Protein AF-A0A914LED1-F1 (afdb_monomer_lite)

Foldseek 3Di:
DDDPVLVVVLVVLQVVLFVLQADCPDPQVLSPRGAGEDEAEFADDDDEDDDGHDCQQHVPQPPQQDPPDDPNSGAHWYWYDYLQWIDTRHDPCVVQVDDPVLLVVLGVQLNVCSVVVHNSVSSSSSSVSVSVVSSVSVVVVVVVVVCPVPPPVPVVVVVVVVVVVVVVVVVVVVVVVVVVVVVVVVVVVVVVVVVVVVVVVPDDDDDPVVVVVVVVVVVVVVVVPD

pLDDT: mean 72.17, std 17.26, range [36.22, 97.69]

Organism: Meloidogyne incognita (NCBI:txid6306)

Structure (mmCIF, N/CA/C/O backbone):
data_AF-A0A914LED1-F1
#
_entry.id   AF-A0A914LED1-F1
#
loop_
_atom_site.group_PDB
_atom_site.id
_atom_site.type_symbol
_atom_site.label_atom_id
_atom_site.label_alt_id
_atom_site.label_comp_id
_atom_site.label_asym_id
_atom_site.label_entity_id
_atom_site.label_seq_id
_atom_site.pdbx_PDB_ins_code
_atom_site.Cartn_x
_atom_site.Cartn_y
_atom_site.Cartn_z
_atom_site.occupancy
_atom_site.B_iso_or_equiv
_atom_site.auth_seq_id
_atom_site.auth_comp_id
_atom_site.auth_asym_id
_atom_site.auth_atom_id
_atom_site.pdbx_PDB_model_num
ATOM 1 N N . MET A 1 1 ? -9.828 -0.601 18.434 1.00 81.94 1 MET A N 1
ATOM 2 C CA . MET A 1 1 ? -8.994 -1.255 17.400 1.00 81.94 1 MET A CA 1
ATOM 3 C C . MET A 1 1 ? -7.563 -0.758 17.457 1.00 81.94 1 MET A C 1
ATOM 5 O O . MET A 1 1 ? -6.673 -1.590 17.478 1.00 81.94 1 MET A O 1
ATOM 9 N N . LEU A 1 2 ? -7.342 0.556 17.518 1.00 90.94 2 LEU A N 1
ATOM 10 C CA . LEU A 1 2 ? -6.030 1.152 17.770 1.00 90.94 2 LEU A CA 1
ATOM 11 C C . LEU A 1 2 ? -6.089 1.990 19.052 1.00 90.94 2 LEU A C 1
ATOM 13 O O . LEU A 1 2 ? -7.155 2.529 19.360 1.00 90.94 2 LEU A O 1
ATOM 17 N N . THR A 1 3 ? -4.974 2.089 19.771 1.00 94.25 3 THR A N 1
ATOM 18 C CA . THR A 1 3 ? -4.759 3.141 20.780 1.00 94.25 3 THR A CA 1
ATOM 19 C C . THR A 1 3 ? -4.495 4.489 20.099 1.00 94.25 3 THR A C 1
ATOM 21 O O . THR A 1 3 ? -4.286 4.533 18.883 1.00 94.25 3 THR A O 1
ATOM 24 N N . ASP A 1 4 ? -4.476 5.582 20.862 1.00 95.44 4 ASP A N 1
ATOM 25 C CA . ASP A 1 4 ? -4.173 6.913 20.319 1.00 95.44 4 ASP A CA 1
ATOM 26 C C . ASP A 1 4 ? -2.744 6.978 19.751 1.00 95.44 4 ASP A C 1
ATOM 28 O O . ASP A 1 4 ? -2.578 7.324 18.584 1.00 95.44 4 ASP A O 1
ATOM 32 N N . ASP A 1 5 ? -1.741 6.461 20.470 1.00 97.12 5 ASP A N 1
ATOM 33 C CA . ASP A 1 5 ? -0.361 6.349 19.965 1.00 97.12 5 ASP A CA 1
ATOM 34 C C . ASP A 1 5 ? -0.256 5.535 18.664 1.00 97.12 5 ASP A C 1
ATOM 36 O O . ASP A 1 5 ? 0.535 5.828 17.766 1.00 97.12 5 ASP A O 1
ATOM 40 N N . GLN A 1 6 ? -1.029 4.449 18.555 1.00 96.25 6 GLN A N 1
ATOM 41 C CA . GLN A 1 6 ? -1.052 3.632 17.343 1.00 96.25 6 GLN A CA 1
ATOM 42 C C . GLN A 1 6 ? -1.715 4.384 16.193 1.00 96.25 6 GLN A C 1
ATOM 44 O O . GLN A 1 6 ? -1.257 4.282 15.058 1.00 96.25 6 GLN A O 1
ATOM 49 N N . ARG A 1 7 ? -2.780 5.140 16.474 1.00 95.00 7 ARG A N 1
ATOM 50 C CA . ARG A 1 7 ? -3.457 5.982 15.489 1.00 95.00 7 ARG A CA 1
ATOM 51 C C . ARG A 1 7 ? -2.513 7.053 14.952 1.00 95.00 7 ARG A C 1
ATOM 53 O O . ARG A 1 7 ? -2.442 7.198 13.736 1.00 95.00 7 ARG A O 1
ATOM 60 N N . GLU A 1 8 ? -1.772 7.743 15.814 1.00 97.25 8 GLU A N 1
ATOM 61 C CA . GLU A 1 8 ? -0.781 8.745 15.399 1.00 97.25 8 GLU A CA 1
ATOM 62 C C . GLU A 1 8 ? 0.276 8.140 14.471 1.00 97.25 8 GLU A C 1
ATOM 64 O O . GLU A 1 8 ? 0.501 8.652 13.379 1.00 97.25 8 GLU A O 1
ATOM 69 N N . LYS A 1 9 ? 0.815 6.963 14.809 1.00 97.69 9 LYS A N 1
ATOM 70 C CA . LYS A 1 9 ? 1.765 6.249 13.938 1.00 97.69 9 LYS A CA 1
ATOM 71 C C . LYS A 1 9 ? 1.167 5.846 12.589 1.00 97.69 9 LYS A C 1
ATOM 73 O O . LYS A 1 9 ? 1.870 5.833 11.583 1.00 97.69 9 LYS A O 1
ATOM 78 N N . ILE A 1 10 ? -0.118 5.484 12.541 1.00 96.38 10 ILE A N 1
ATOM 79 C CA . ILE A 1 10 ? -0.794 5.217 11.263 1.00 96.38 10 ILE A CA 1
ATOM 80 C C . ILE A 1 10 ? -0.941 6.508 10.447 1.00 96.38 10 ILE A C 1
ATOM 82 O O . ILE A 1 10 ? -0.729 6.468 9.238 1.00 96.38 10 ILE A O 1
ATOM 86 N N . ILE A 1 11 ? -1.255 7.640 11.082 1.00 96.00 11 ILE A N 1
ATOM 87 C CA . ILE A 1 11 ? -1.324 8.949 10.413 1.00 96.00 11 ILE A CA 1
ATOM 88 C C . ILE A 1 11 ? 0.045 9.318 9.828 1.00 96.00 11 ILE A C 1
ATOM 90 O O . ILE A 1 11 ? 0.128 9.658 8.651 1.00 96.00 11 ILE A O 1
ATOM 94 N N . GLU A 1 12 ? 1.124 9.162 10.598 1.00 97.38 12 GLU A N 1
ATOM 95 C CA . GLU A 1 12 ? 2.494 9.383 10.116 1.00 97.38 12 GLU A CA 1
ATOM 96 C C . GLU A 1 12 ? 2.825 8.513 8.895 1.00 97.38 12 GLU A C 1
ATOM 98 O O . GLU A 1 12 ? 3.402 8.996 7.924 1.00 97.38 12 GLU A O 1
ATOM 103 N N . LEU A 1 13 ? 2.423 7.237 8.904 1.00 97.00 13 LEU A N 1
ATOM 104 C CA . LEU A 1 13 ? 2.624 6.334 7.766 1.00 97.00 13 LEU A CA 1
ATOM 105 C C . LEU A 1 13 ? 1.811 6.737 6.532 1.00 97.00 13 LEU A C 1
ATOM 107 O O . LEU A 1 13 ? 2.268 6.517 5.412 1.00 97.00 13 LEU A O 1
ATOM 111 N N . VAL A 1 14 ? 0.618 7.304 6.714 1.00 94.19 14 VAL A N 1
ATOM 112 C CA . VAL A 1 14 ? -0.214 7.820 5.618 1.00 94.19 14 VAL A CA 1
ATOM 113 C C . VAL A 1 14 ? 0.405 9.079 5.001 1.00 94.19 14 VAL A C 1
ATOM 115 O O . VAL A 1 14 ? 0.449 9.196 3.775 1.00 94.19 14 VAL A O 1
ATOM 118 N N . GLU A 1 15 ? 0.931 9.992 5.816 1.00 93.88 15 GLU A N 1
ATOM 119 C CA . GLU A 1 15 ? 1.643 11.173 5.314 1.00 93.88 15 GLU A CA 1
ATOM 120 C C . GLU A 1 15 ? 2.959 10.786 4.621 1.00 93.88 15 GLU A C 1
ATOM 122 O O . GLU A 1 15 ? 3.247 11.255 3.518 1.00 93.88 15 GLU A O 1
ATOM 127 N N . ASP A 1 16 ? 3.725 9.850 5.192 1.00 95.19 16 ASP A N 1
ATOM 128 C CA . ASP A 1 16 ? 4.931 9.329 4.541 1.00 95.19 16 ASP A CA 1
ATOM 129 C C . ASP A 1 16 ? 4.599 8.595 3.230 1.00 95.19 16 ASP A C 1
ATOM 131 O O . ASP A 1 16 ? 5.304 8.762 2.234 1.00 95.19 16 ASP A O 1
ATOM 135 N N . PHE A 1 17 ? 3.490 7.847 3.169 1.00 93.06 17 PHE A N 1
ATOM 136 C CA . PHE A 1 17 ? 3.011 7.231 1.928 1.00 93.06 17 PHE A CA 1
ATOM 137 C C . PHE A 1 17 ? 2.849 8.272 0.814 1.00 93.06 17 PHE A C 1
ATOM 139 O O . PHE A 1 17 ? 3.337 8.067 -0.303 1.00 93.06 17 PHE A O 1
ATOM 146 N N . LYS A 1 18 ? 2.210 9.405 1.118 1.00 90.81 18 LYS A N 1
ATOM 147 C CA . LYS A 1 18 ? 2.032 10.505 0.168 1.00 90.81 18 LYS A CA 1
ATOM 148 C C . LYS A 1 18 ? 3.374 11.082 -0.273 1.00 90.81 18 LYS A C 1
ATOM 150 O O . LYS A 1 18 ? 3.646 11.137 -1.471 1.00 90.81 18 LYS A O 1
ATOM 155 N N . GLU A 1 19 ? 4.246 11.441 0.663 1.00 91.88 19 GLU A N 1
ATOM 156 C CA . GLU A 1 19 ? 5.523 12.069 0.309 1.00 91.88 19 GLU A CA 1
ATOM 157 C C . GLU A 1 19 ? 6.460 11.135 -0.469 1.00 91.88 19 GLU A C 1
ATOM 159 O O . GLU A 1 19 ? 7.110 11.556 -1.426 1.00 91.88 19 GLU A O 1
ATOM 164 N N . LYS A 1 20 ? 6.505 9.839 -0.144 1.00 91.44 20 LYS A N 1
ATOM 165 C CA . LYS A 1 20 ? 7.379 8.875 -0.840 1.00 91.44 20 LYS A CA 1
ATOM 166 C C . LYS A 1 20 ? 6.872 8.471 -2.224 1.00 91.44 20 LYS A C 1
ATOM 168 O O . LYS A 1 20 ? 7.660 8.086 -3.096 1.00 91.44 20 LYS A O 1
ATOM 173 N N . THR A 1 21 ? 5.565 8.550 -2.450 1.00 87.69 21 THR A N 1
ATOM 174 C CA . THR A 1 21 ? 4.968 8.281 -3.767 1.00 87.69 21 THR A CA 1
ATOM 175 C C . THR A 1 21 ? 5.006 9.495 -4.696 1.00 87.69 21 THR A C 1
ATOM 177 O O . THR A 1 21 ? 4.712 9.364 -5.882 1.00 87.69 21 THR A O 1
ATOM 180 N N . LYS A 1 22 ? 5.436 10.658 -4.197 1.00 86.94 22 LYS A N 1
ATOM 181 C CA . LYS A 1 22 ? 5.607 11.888 -4.969 1.00 86.94 22 LYS A CA 1
ATOM 182 C C . LYS A 1 22 ? 6.665 11.749 -6.067 1.00 86.94 22 LYS A C 1
ATOM 184 O O . LYS A 1 22 ? 7.751 11.211 -5.840 1.00 86.94 22 LYS A O 1
ATOM 189 N N . ARG A 1 23 ? 6.378 12.277 -7.260 1.00 84.62 23 ARG A N 1
ATOM 190 C CA . ARG A 1 23 ? 7.313 12.401 -8.396 1.00 84.62 23 ARG A CA 1
ATOM 191 C C . ARG A 1 23 ? 7.271 13.820 -8.960 1.00 84.62 23 ARG A C 1
ATOM 193 O O . ARG A 1 23 ? 6.536 14.063 -9.913 1.00 84.62 23 ARG A O 1
ATOM 200 N N . PRO A 1 24 ? 8.056 14.764 -8.410 1.00 82.25 24 PRO A N 1
ATOM 201 C CA . PRO A 1 24 ? 7.977 16.188 -8.757 1.00 82.25 24 PRO A CA 1
ATOM 202 C C . PRO A 1 24 ? 8.076 16.502 -10.259 1.00 82.25 24 PRO A C 1
ATOM 204 O O . PRO A 1 24 ? 7.510 17.490 -10.717 1.00 82.25 24 PRO A O 1
ATOM 207 N N . ASN A 1 25 ? 8.746 15.637 -11.024 1.00 80.44 25 ASN A N 1
ATOM 208 C CA . ASN A 1 25 ? 8.952 15.796 -12.464 1.00 80.44 25 ASN A CA 1
ATOM 209 C C . ASN A 1 25 ? 7.864 15.132 -13.326 1.00 80.44 25 ASN A C 1
ATOM 211 O O . ASN A 1 25 ? 7.946 15.174 -14.550 1.00 80.44 25 ASN A O 1
ATOM 215 N N . SER A 1 26 ? 6.859 14.495 -12.719 1.00 76.81 26 SER A N 1
ATOM 216 C CA . SER A 1 26 ? 5.777 13.854 -13.462 1.00 76.81 26 SER A CA 1
ATOM 217 C C . SER A 1 26 ? 4.876 14.891 -14.136 1.00 76.81 26 SER A C 1
ATOM 219 O O . SER A 1 26 ? 4.486 15.902 -13.541 1.00 76.81 26 SER A O 1
ATOM 221 N N . THR A 1 27 ? 4.482 14.597 -15.374 1.00 73.31 27 THR A N 1
ATOM 222 C CA . THR A 1 27 ? 3.4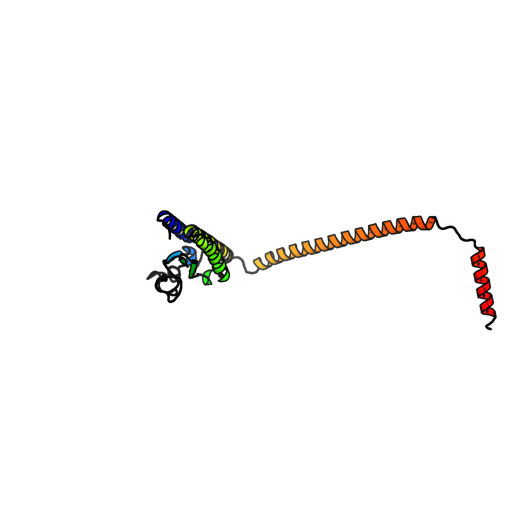59 15.351 -16.110 1.00 73.31 27 THR A CA 1
ATOM 223 C C . THR A 1 27 ? 2.051 15.100 -15.566 1.00 73.31 27 THR A C 1
ATOM 225 O O . THR A 1 27 ? 1.143 15.884 -15.839 1.00 73.31 27 THR A O 1
ATOM 228 N N . ILE A 1 28 ? 1.864 14.054 -14.750 1.00 73.56 28 ILE A N 1
ATOM 229 C CA . ILE A 1 28 ? 0.584 13.709 -14.132 1.00 73.56 28 ILE A CA 1
ATOM 230 C C . ILE A 1 28 ? 0.492 14.366 -12.743 1.00 73.56 28 ILE A C 1
ATOM 232 O O . ILE A 1 28 ? 1.242 13.976 -11.841 1.00 73.56 28 ILE A O 1
ATOM 236 N N . PRO A 1 29 ? -0.447 15.310 -12.514 1.00 73.62 29 PRO A N 1
ATOM 237 C CA . PRO A 1 29 ? -0.543 16.048 -11.250 1.00 73.62 29 PRO A CA 1
ATOM 238 C C . PRO A 1 29 ? -0.647 15.152 -10.003 1.00 73.62 29 PRO A C 1
ATOM 240 O O . PRO A 1 29 ? 0.047 15.396 -9.021 1.00 73.62 29 PRO A O 1
ATOM 243 N N . CYS A 1 30 ? -1.422 14.062 -10.081 1.00 71.25 30 CYS A N 1
ATOM 244 C CA . CYS A 1 30 ? -1.604 13.077 -9.007 1.00 71.25 30 CYS A CA 1
ATOM 245 C C . CYS A 1 30 ? -0.272 12.515 -8.487 1.00 71.25 30 CYS A C 1
ATOM 247 O O . CYS A 1 30 ? -0.065 12.339 -7.292 1.00 71.25 30 CYS A O 1
ATOM 249 N N . ILE A 1 31 ? 0.627 12.176 -9.414 1.00 77.69 31 ILE A N 1
ATOM 250 C CA . ILE A 1 31 ? 1.914 11.567 -9.083 1.00 77.69 31 ILE A CA 1
ATOM 251 C C . ILE A 1 31 ? 2.865 12.666 -8.611 1.00 77.69 31 ILE A C 1
ATOM 253 O O . ILE A 1 31 ? 3.620 12.476 -7.661 1.00 77.69 31 ILE A O 1
ATOM 257 N N . ARG A 1 32 ? 2.789 13.853 -9.223 1.00 81.50 32 ARG A N 1
ATOM 258 C CA . ARG A 1 32 ? 3.609 15.007 -8.851 1.00 81.50 32 ARG A CA 1
ATOM 259 C C . ARG A 1 32 ? 3.430 15.455 -7.409 1.00 81.50 32 ARG A C 1
ATOM 261 O O . ARG A 1 32 ? 4.396 15.903 -6.795 1.00 81.50 32 ARG A O 1
ATOM 268 N N . GLU A 1 33 ? 2.225 15.326 -6.878 1.00 81.94 33 GLU A N 1
ATOM 269 C CA . GLU A 1 33 ? 1.886 15.729 -5.512 1.00 81.94 33 GLU A CA 1
ATOM 270 C C . GLU A 1 33 ? 1.964 14.587 -4.493 1.00 81.94 33 GLU A C 1
ATOM 272 O O . GLU A 1 33 ? 1.963 14.853 -3.291 1.00 81.94 33 GLU A O 1
ATOM 277 N N . GLY A 1 34 ? 2.095 13.346 -4.965 1.00 84.19 34 GLY A N 1
ATOM 278 C CA . GLY A 1 34 ? 2.065 12.153 -4.128 1.00 84.19 34 GLY A CA 1
ATOM 279 C C . GLY A 1 34 ? 0.662 11.570 -4.003 1.00 84.19 34 GLY A C 1
ATOM 280 O O . GLY A 1 34 ? -0.347 12.280 -3.987 1.00 84.19 34 GLY A O 1
ATOM 281 N N . LEU A 1 35 ? 0.595 10.244 -3.915 1.00 84.94 35 LEU A N 1
ATOM 282 C CA . LEU A 1 35 ? -0.666 9.524 -3.826 1.00 84.94 35 LEU A CA 1
ATOM 283 C C . LEU A 1 35 ? -1.279 9.683 -2.437 1.00 84.94 35 LEU A C 1
ATOM 285 O O . LEU A 1 35 ? -0.618 9.486 -1.422 1.00 84.94 35 LEU A O 1
ATOM 289 N N . ARG A 1 36 ? -2.575 9.979 -2.386 1.00 84.12 36 ARG A N 1
ATOM 290 C CA . ARG A 1 36 ? -3.309 10.118 -1.124 1.00 84.12 36 ARG A CA 1
ATOM 291 C C . ARG A 1 36 ? -3.861 8.773 -0.685 1.00 84.12 36 ARG A C 1
ATOM 293 O O . ARG A 1 36 ? -4.378 8.021 -1.513 1.00 84.12 36 ARG A O 1
ATOM 300 N N . LEU A 1 37 ? -3.788 8.504 0.613 1.00 87.00 37 LEU A N 1
ATOM 301 C CA . LEU A 1 37 ? -4.287 7.283 1.229 1.00 87.00 37 LEU A CA 1
ATOM 302 C C . LEU A 1 37 ? -5.242 7.621 2.372 1.00 87.00 37 LEU A C 1
ATOM 304 O O . LEU A 1 37 ? -4.942 8.460 3.213 1.00 87.00 37 LEU A O 1
ATOM 308 N N . VAL A 1 38 ? -6.384 6.946 2.409 1.00 86.44 38 VAL A N 1
ATOM 309 C CA . VAL A 1 38 ? -7.349 6.998 3.507 1.00 86.44 38 VAL A CA 1
ATOM 310 C C . VAL A 1 38 ? -7.469 5.606 4.102 1.00 86.44 38 VAL A C 1
ATOM 312 O O . VAL A 1 38 ? -7.650 4.623 3.382 1.00 86.44 38 VAL A O 1
ATOM 315 N N . VAL A 1 39 ? -7.380 5.539 5.428 1.00 88.62 39 VAL A N 1
ATOM 316 C CA . VAL A 1 39 ? -7.568 4.316 6.209 1.00 88.62 39 VAL A CA 1
ATOM 317 C C . VAL A 1 39 ? -8.834 4.475 7.039 1.00 88.62 39 VAL A C 1
ATOM 319 O O . VAL A 1 39 ? -8.921 5.368 7.881 1.00 88.62 39 VAL A O 1
ATOM 322 N N . ALA A 1 40 ? -9.812 3.606 6.814 1.00 85.94 40 ALA A N 1
ATOM 323 C CA . ALA A 1 40 ? -11.056 3.571 7.567 1.00 85.94 40 ALA A CA 1
ATOM 324 C C . ALA A 1 40 ? -11.093 2.335 8.476 1.00 85.94 40 ALA A C 1
ATOM 326 O O . ALA A 1 40 ? -10.883 1.207 8.032 1.00 85.94 40 ALA A O 1
ATOM 327 N N . LEU A 1 41 ? -11.356 2.561 9.766 1.00 86.00 41 LEU A N 1
ATOM 328 C CA . LEU A 1 41 ? -11.535 1.500 10.756 1.00 86.00 41 LEU A CA 1
ATOM 329 C C . LEU A 1 41 ? -13.032 1.193 10.880 1.00 86.00 41 LEU A C 1
ATOM 331 O O . LEU A 1 41 ? -13.790 2.008 11.410 1.00 86.00 41 LEU A O 1
ATOM 335 N N . ALA A 1 42 ? -13.453 0.031 10.395 1.00 79.81 42 ALA A N 1
ATOM 336 C CA . ALA A 1 42 ? -14.817 -0.461 10.505 1.00 79.81 42 ALA A CA 1
ATOM 337 C C . ALA A 1 42 ? -14.994 -1.273 11.794 1.00 79.81 42 ALA A C 1
ATOM 339 O O . ALA A 1 42 ? -14.145 -2.080 12.172 1.00 79.81 42 ALA A O 1
ATOM 340 N N . LYS A 1 43 ? -16.120 -1.060 12.481 1.00 73.81 43 LYS A N 1
ATOM 341 C CA . LYS A 1 43 ? -16.439 -1.774 13.726 1.00 73.81 43 LYS A CA 1
ATOM 342 C C . LYS A 1 43 ? -16.849 -3.224 13.466 1.00 73.81 43 LYS A C 1
ATOM 344 O O . LYS A 1 43 ? -16.447 -4.112 14.214 1.00 73.81 43 LYS A O 1
ATOM 349 N N . ASP A 1 44 ? -17.648 -3.427 12.421 1.00 72.56 44 ASP A N 1
ATOM 350 C CA . ASP A 1 44 ? -18.334 -4.685 12.149 1.00 72.56 44 ASP A CA 1
ATOM 351 C C . ASP A 1 44 ? -17.854 -5.268 10.815 1.00 72.56 44 ASP A C 1
ATOM 353 O O . ASP A 1 44 ? -16.690 -5.638 10.711 1.00 72.56 44 ASP A O 1
ATOM 357 N N . LYS A 1 45 ? -18.704 -5.368 9.789 1.00 68.94 45 LYS A N 1
ATOM 358 C CA . LYS A 1 45 ? -18.317 -5.905 8.476 1.00 68.94 45 LYS A CA 1
ATOM 359 C C . LYS A 1 45 ? -17.811 -4.821 7.528 1.00 68.94 45 LYS A C 1
ATOM 361 O O . LYS A 1 45 ? -18.086 -3.640 7.720 1.00 68.94 45 LYS A O 1
ATOM 366 N N . ILE A 1 46 ? -17.064 -5.262 6.520 1.00 72.25 46 ILE A N 1
ATOM 367 C CA . ILE A 1 46 ? -16.661 -4.472 5.361 1.00 72.25 46 ILE A CA 1
ATOM 368 C C . ILE A 1 46 ? -17.431 -4.990 4.132 1.00 72.25 46 ILE A C 1
ATOM 370 O O . ILE A 1 46 ? -17.712 -6.184 4.026 1.00 72.25 46 ILE A O 1
ATOM 374 N N . GLY A 1 47 ? -17.802 -4.106 3.196 1.00 57.75 47 GLY A N 1
ATOM 375 C CA . GLY A 1 47 ? -18.379 -4.490 1.899 1.00 57.75 47 GLY A CA 1
ATOM 376 C C . GLY A 1 47 ? -19.636 -3.716 1.494 1.00 57.75 47 GLY A C 1
ATOM 377 O O . GLY A 1 47 ? -19.878 -2.600 1.944 1.00 57.75 47 GLY A O 1
ATOM 378 N N . PHE A 1 48 ? -20.454 -4.293 0.613 1.00 55.28 48 PHE A N 1
ATOM 379 C CA . PHE A 1 48 ? -21.719 -3.702 0.159 1.00 55.28 48 PHE A CA 1
ATOM 380 C C . PHE A 1 48 ? -22.900 -4.364 0.888 1.00 55.28 48 PHE A C 1
ATOM 382 O O . PHE A 1 48 ? -22.954 -5.588 0.974 1.00 55.28 48 PHE A O 1
ATOM 389 N N . GLY A 1 49 ? -23.842 -3.572 1.415 1.00 53.25 49 GLY A N 1
ATOM 390 C CA . GLY A 1 49 ? -25.109 -4.082 1.965 1.00 53.25 49 GLY A CA 1
ATOM 391 C C . GLY A 1 49 ? -25.128 -4.546 3.432 1.00 53.25 49 GLY A C 1
ATOM 392 O O . GLY A 1 49 ? -26.122 -5.143 3.837 1.00 53.25 49 GLY A O 1
ATOM 393 N N . TYR A 1 50 ? -24.101 -4.265 4.245 1.00 51.59 50 TYR A N 1
ATOM 394 C CA . TYR A 1 50 ? -24.125 -4.541 5.691 1.00 51.59 50 TYR A CA 1
ATOM 395 C C . TYR A 1 50 ? -24.274 -3.250 6.521 1.00 51.59 50 TYR A C 1
ATOM 397 O O . TYR A 1 50 ? -23.573 -2.266 6.264 1.00 51.59 50 TYR A O 1
ATOM 405 N N . PRO A 1 51 ? -25.143 -3.234 7.550 1.00 42.56 51 PRO A N 1
ATOM 406 C CA . PRO A 1 51 ? -25.166 -2.159 8.537 1.00 42.56 51 PRO A CA 1
ATOM 407 C C . PRO A 1 51 ? -23.847 -2.176 9.325 1.00 42.56 51 PRO A C 1
ATOM 409 O O . PRO A 1 51 ? -23.493 -3.193 9.916 1.00 42.56 51 PRO A O 1
ATOM 412 N N . GLY A 1 52 ? -23.101 -1.069 9.288 1.00 42.47 52 GLY A N 1
ATOM 413 C CA . GLY A 1 52 ? -21.768 -0.954 9.899 1.00 42.47 52 GLY A CA 1
ATOM 414 C C . GLY A 1 52 ? -20.596 -0.970 8.911 1.00 42.47 52 GLY A C 1
ATOM 415 O O . GLY A 1 52 ? -19.464 -0.752 9.342 1.00 42.47 52 GLY A O 1
ATOM 416 N N . ASN A 1 53 ? -20.853 -1.155 7.608 1.00 51.00 53 ASN A N 1
ATOM 417 C CA . ASN A 1 53 ? -19.838 -0.928 6.581 1.00 51.00 53 ASN A CA 1
ATOM 418 C C . ASN A 1 53 ? -19.377 0.528 6.615 1.00 51.00 53 ASN A C 1
ATOM 420 O O . ASN A 1 53 ? -20.188 1.458 6.633 1.00 51.00 53 ASN A O 1
ATOM 424 N N . THR A 1 54 ? -18.068 0.737 6.580 1.00 53.81 54 THR A N 1
ATOM 425 C CA . THR A 1 54 ? -17.521 2.050 6.267 1.00 53.81 54 THR A CA 1
ATOM 426 C C . THR A 1 54 ? -17.918 2.435 4.835 1.00 53.81 54 THR A C 1
ATOM 428 O O . THR A 1 54 ? -18.071 1.609 3.931 1.00 53.81 54 THR A O 1
ATOM 431 N N . TYR A 1 55 ? -18.179 3.725 4.634 1.00 59.16 55 TYR A N 1
ATOM 432 C CA . TYR A 1 55 ? -18.627 4.264 3.347 1.00 59.16 55 TYR A CA 1
ATOM 433 C C . TYR A 1 55 ? -17.505 4.302 2.288 1.00 59.16 55 TYR A C 1
ATOM 435 O O . TYR A 1 55 ? -17.721 4.827 1.195 1.00 59.16 55 TYR A O 1
ATOM 443 N N . LEU A 1 56 ? -16.296 3.799 2.589 1.00 67.75 56 LEU A N 1
ATOM 444 C CA . LEU A 1 56 ? -15.145 3.881 1.691 1.00 67.75 56 LEU A CA 1
ATOM 445 C C . LEU A 1 56 ? -15.286 2.832 0.585 1.00 67.75 56 LEU A C 1
ATOM 447 O O . LEU A 1 56 ? -15.351 3.229 -0.562 1.00 67.75 56 LEU A O 1
ATOM 451 N N . CYS A 1 57 ? -15.435 1.536 0.865 1.00 65.50 57 CYS A N 1
ATOM 452 C CA . CYS A 1 57 ? -15.543 0.496 -0.175 1.00 65.50 57 CYS A CA 1
ATOM 453 C C . CYS A 1 57 ? -16.920 0.427 -0.860 1.00 65.50 57 CYS A C 1
ATOM 455 O O . CYS A 1 57 ? -17.052 -0.227 -1.894 1.00 65.50 57 CYS A O 1
ATOM 457 N N . SER A 1 58 ? -17.952 1.062 -0.294 1.00 58.78 58 SER A N 1
ATOM 458 C CA . SER A 1 58 ? -19.348 0.925 -0.738 1.00 58.78 58 SER A CA 1
ATOM 459 C C . SER A 1 58 ? -19.836 2.038 -1.678 1.00 58.78 58 SER A C 1
ATOM 461 O O . SER A 1 58 ? -20.632 1.755 -2.571 1.00 58.78 58 SER A O 1
ATOM 463 N N . ASN A 1 59 ? -19.344 3.278 -1.553 1.00 55.28 59 ASN A N 1
ATOM 464 C CA . ASN A 1 59 ? -19.750 4.399 -2.415 1.00 55.28 59 ASN A CA 1
ATOM 465 C C . ASN A 1 59 ? -18.718 4.671 -3.511 1.00 55.28 59 ASN A C 1
ATOM 467 O O . ASN A 1 59 ? -17.854 5.532 -3.359 1.00 55.28 59 ASN A O 1
ATOM 471 N N . GLY A 1 60 ? -18.830 3.944 -4.626 1.00 51.00 60 GLY A N 1
ATOM 472 C CA . GLY A 1 60 ? -17.848 3.951 -5.710 1.00 51.00 60 GLY A CA 1
ATOM 473 C C . GLY A 1 60 ? -17.362 5.343 -6.119 1.00 51.00 60 GLY A C 1
ATOM 474 O O . GLY A 1 60 ? -18.167 6.121 -6.602 1.00 51.00 60 GLY A O 1
ATOM 475 N N . ILE A 1 61 ? -16.057 5.610 -5.954 1.00 48.38 61 ILE A N 1
ATOM 476 C CA . ILE A 1 61 ? -15.175 6.665 -6.528 1.00 48.38 61 ILE A CA 1
ATOM 477 C C . ILE A 1 61 ? -15.647 8.141 -6.415 1.00 48.38 61 ILE A C 1
ATOM 479 O O . ILE A 1 61 ? -14.827 9.052 -6.423 1.00 48.38 61 ILE A O 1
ATOM 483 N N . GLY A 1 62 ? -16.941 8.437 -6.305 1.00 48.06 62 GLY A N 1
ATOM 484 C CA . GLY A 1 62 ? -17.531 9.762 -6.477 1.00 48.06 62 GLY A CA 1
ATOM 485 C C . GLY A 1 62 ? -17.675 10.592 -5.204 1.00 48.06 62 GLY A C 1
ATOM 486 O O . GLY A 1 62 ? -17.771 11.807 -5.321 1.00 48.06 62 GLY A O 1
ATOM 487 N N . GLN A 1 63 ? -17.682 9.978 -4.015 1.00 52.03 63 GLN A N 1
ATOM 488 C CA . GLN A 1 63 ? -17.969 10.691 -2.756 1.00 52.03 63 GLN A CA 1
ATOM 489 C C . GLN A 1 63 ? -16.735 11.085 -1.936 1.00 52.03 63 GLN A C 1
ATOM 491 O O . GLN A 1 63 ? -16.827 11.983 -1.109 1.00 52.03 63 GLN A O 1
ATOM 496 N N . TRP A 1 64 ? -15.576 10.474 -2.194 1.00 51.53 64 TRP A N 1
ATOM 497 C CA . TRP A 1 64 ? -14.290 10.884 -1.602 1.00 51.53 64 TRP A CA 1
ATOM 498 C C . TRP A 1 64 ? -13.488 11.810 -2.519 1.00 51.53 64 TRP A C 1
ATOM 500 O O . TRP A 1 64 ? -12.294 12.027 -2.328 1.00 51.53 64 TRP A O 1
ATOM 510 N N . LYS A 1 65 ? -14.176 12.390 -3.505 1.00 51.00 65 LYS A N 1
ATOM 511 C CA . LYS A 1 65 ? -13.673 13.509 -4.284 1.00 51.00 65 LYS A CA 1
ATOM 512 C C . LYS A 1 65 ? -13.739 14.748 -3.410 1.00 51.00 65 LYS A C 1
ATOM 514 O O . LYS A 1 65 ? -14.814 15.110 -2.934 1.00 51.00 65 LYS A O 1
ATOM 519 N N . LEU A 1 66 ? -12.608 15.411 -3.206 1.00 43.69 66 LEU A N 1
ATOM 520 C CA . LEU A 1 66 ? -12.634 16.745 -2.623 1.00 43.69 66 LEU A CA 1
ATOM 521 C C . LEU A 1 66 ? -13.432 17.669 -3.566 1.00 43.69 66 LEU A C 1
ATOM 523 O O . LEU A 1 66 ? -13.172 17.670 -4.773 1.00 43.69 66 LEU A O 1
ATOM 527 N N . PRO A 1 67 ? -14.418 18.431 -3.063 1.00 41.34 67 PRO A N 1
ATOM 528 C CA . PRO A 1 67 ? -15.113 19.411 -3.885 1.00 41.34 67 PRO A CA 1
ATOM 529 C C . PRO A 1 67 ? -14.099 20.404 -4.467 1.00 41.34 67 PRO A C 1
ATOM 531 O O . PRO A 1 67 ? -13.203 20.853 -3.755 1.00 41.34 67 PRO A O 1
ATOM 534 N N . ASN A 1 68 ? -14.256 20.765 -5.743 1.00 43.44 68 ASN A N 1
ATOM 535 C CA . ASN A 1 68 ? -13.435 21.761 -6.450 1.00 43.44 68 ASN A CA 1
ATOM 536 C C . ASN A 1 68 ? -11.959 21.405 -6.671 1.00 43.44 68 ASN A C 1
ATOM 538 O O . ASN A 1 68 ? -11.157 22.299 -6.934 1.00 43.44 68 ASN A O 1
ATOM 542 N N . THR A 1 69 ? -11.594 20.128 -6.611 1.00 43.56 69 THR A N 1
ATOM 543 C CA . THR A 1 69 ? -10.230 19.710 -6.932 1.00 43.56 69 THR A CA 1
ATOM 544 C C . THR A 1 69 ? -10.133 19.143 -8.345 1.00 43.56 69 THR A C 1
ATOM 546 O O . THR A 1 69 ? -11.118 18.698 -8.944 1.00 43.56 69 THR A O 1
ATOM 549 N N . THR A 1 70 ? -8.943 19.217 -8.937 1.00 51.22 70 THR A N 1
ATOM 550 C CA . THR A 1 70 ? -8.676 18.622 -10.248 1.00 51.22 70 THR A CA 1
ATOM 551 C C . THR A 1 70 ? -8.987 17.123 -10.213 1.00 51.22 70 THR A C 1
ATOM 553 O O . THR A 1 70 ? -8.921 16.483 -9.163 1.00 51.22 70 THR A O 1
ATOM 556 N N . LYS A 1 71 ? -9.283 16.518 -11.375 1.00 54.97 71 LYS A N 1
ATOM 557 C CA . LYS A 1 71 ? -9.564 15.070 -11.500 1.00 54.97 71 LYS A CA 1
ATOM 558 C C . LYS A 1 71 ? -8.529 14.213 -10.749 1.00 54.97 71 LYS A C 1
ATOM 560 O O . LYS A 1 71 ? -8.886 13.201 -10.165 1.00 54.97 71 LYS A O 1
ATOM 565 N N . CYS A 1 72 ? -7.288 14.695 -10.686 1.00 53.22 72 CYS A N 1
ATOM 566 C CA . CYS A 1 72 ? -6.182 14.055 -9.994 1.00 53.22 72 CYS A CA 1
ATOM 567 C C . CYS A 1 72 ? -6.167 14.187 -8.463 1.00 53.22 72 CYS A C 1
ATOM 569 O O . CYS A 1 72 ? -5.765 13.264 -7.766 1.00 53.22 72 CYS A O 1
ATOM 571 N N . GLU A 1 73 ? -6.601 15.318 -7.922 1.00 46.44 73 GLU A N 1
ATOM 572 C CA . GLU A 1 73 ? -6.700 15.544 -6.475 1.00 46.44 73 GLU A CA 1
ATOM 573 C C . GLU A 1 73 ? -7.931 14.865 -5.856 1.00 46.44 73 GLU A C 1
ATOM 575 O O . GLU A 1 73 ? -8.047 14.769 -4.632 1.00 46.44 73 GLU A O 1
ATOM 580 N N . SER A 1 74 ? -8.865 14.436 -6.707 1.00 50.09 74 SER A N 1
ATOM 581 C CA . SER A 1 74 ? -10.099 13.757 -6.324 1.00 50.09 74 SER A CA 1
ATOM 582 C C . SER A 1 74 ? -9.949 12.237 -6.184 1.00 50.09 74 SER A C 1
ATOM 584 O O . SER A 1 74 ? -10.813 11.597 -5.588 1.00 50.09 74 SER A O 1
ATOM 586 N N . ASP A 1 75 ? -8.854 11.663 -6.697 1.00 66.56 75 ASP A N 1
ATOM 587 C CA . ASP A 1 75 ? -8.629 10.219 -6.690 1.00 66.56 75 ASP A CA 1
ATOM 588 C C . ASP A 1 75 ? -7.786 9.799 -5.474 1.00 66.56 75 ASP A C 1
ATOM 590 O O . ASP A 1 75 ? -6.595 10.093 -5.361 1.00 66.56 75 ASP A O 1
ATOM 594 N N . VAL A 1 76 ? -8.420 9.086 -4.545 1.00 71.88 76 VAL A N 1
ATOM 595 C CA . VAL A 1 76 ? -7.845 8.686 -3.254 1.00 71.88 76 VAL A CA 1
ATOM 596 C C . VAL A 1 76 ? -7.720 7.163 -3.187 1.00 71.88 76 VAL A C 1
ATOM 598 O O . VAL A 1 76 ? -8.623 6.438 -3.607 1.00 71.88 76 VAL A O 1
ATOM 601 N N . GLN A 1 77 ? -6.602 6.654 -2.658 1.00 79.62 77 GLN A N 1
ATOM 602 C CA . GLN A 1 77 ? -6.489 5.245 -2.272 1.00 79.62 77 GLN A CA 1
ATOM 603 C C . GLN A 1 77 ? -7.267 5.002 -0.986 1.00 79.62 77 GLN A C 1
ATOM 605 O O . GLN A 1 77 ? -7.116 5.750 -0.026 1.00 79.62 77 GLN A O 1
ATOM 610 N N . GLY A 1 78 ? -8.061 3.937 -0.948 1.00 82.38 78 GLY A N 1
ATOM 611 C CA . GLY A 1 78 ? -8.829 3.578 0.239 1.00 82.38 78 GLY A CA 1
ATOM 612 C C . GLY A 1 78 ? -8.451 2.205 0.768 1.00 82.38 78 GLY A C 1
ATOM 613 O O . GLY A 1 78 ? -8.461 1.240 0.003 1.00 82.38 78 GLY A O 1
ATOM 614 N N . ILE A 1 79 ? -8.170 2.125 2.066 1.00 86.75 79 ILE A N 1
ATOM 615 C CA . ILE A 1 79 ? -8.072 0.877 2.823 1.00 86.75 79 ILE A CA 1
ATOM 616 C C . ILE A 1 79 ? -9.177 0.880 3.874 1.00 86.75 79 ILE A C 1
ATOM 618 O O . ILE A 1 79 ? -9.311 1.835 4.639 1.00 86.75 79 ILE A O 1
ATOM 622 N N . GLU A 1 80 ? -9.932 -0.206 3.940 1.00 86.25 80 GLU A N 1
ATOM 623 C CA . GLU A 1 80 ? -10.834 -0.496 5.048 1.00 86.25 80 GLU A CA 1
ATOM 624 C C . GLU A 1 80 ? -10.295 -1.663 5.857 1.00 86.25 80 GLU A C 1
ATOM 626 O O . GLU A 1 80 ? -9.771 -2.628 5.300 1.00 86.25 80 GLU A O 1
ATOM 631 N N . VAL A 1 81 ? -10.412 -1.575 7.178 1.00 88.00 81 VAL A N 1
ATOM 632 C CA . VAL A 1 81 ? -10.014 -2.651 8.084 1.00 88.00 81 VAL A CA 1
ATOM 633 C C . VAL A 1 81 ? -11.033 -2.826 9.198 1.00 88.00 81 VAL A C 1
ATOM 635 O O . VAL A 1 81 ? -11.489 -1.853 9.795 1.00 88.00 81 VAL A O 1
ATOM 638 N N . ASN A 1 82 ? -11.367 -4.074 9.497 1.00 86.06 82 ASN A N 1
ATOM 639 C CA . ASN A 1 82 ? -12.099 -4.465 10.693 1.00 86.06 82 ASN A CA 1
ATOM 640 C C . ASN A 1 82 ? -11.272 -5.515 11.457 1.00 86.06 82 ASN A C 1
ATOM 642 O O . ASN A 1 82 ? -10.062 -5.652 11.261 1.00 86.06 82 ASN A O 1
ATOM 646 N N . LYS A 1 83 ? -11.901 -6.223 12.395 1.00 83.44 83 LYS A N 1
ATOM 647 C CA . LYS A 1 83 ? -11.234 -7.284 13.163 1.00 83.44 83 LYS A CA 1
ATOM 648 C C . LYS A 1 83 ? -10.921 -8.546 12.339 1.00 83.44 83 LYS A C 1
ATOM 650 O O . LYS A 1 83 ? -10.065 -9.316 12.754 1.00 83.44 83 LYS A O 1
ATOM 655 N N . ASP A 1 84 ? -11.601 -8.747 11.214 1.00 82.62 84 ASP A N 1
ATOM 656 C CA . ASP A 1 84 ? -11.599 -9.997 10.451 1.00 82.62 84 ASP A CA 1
ATOM 657 C C . ASP A 1 84 ? -10.784 -9.877 9.147 1.00 82.62 84 ASP A C 1
ATOM 659 O O . ASP A 1 84 ? -10.194 -10.854 8.689 1.00 82.62 84 ASP A O 1
ATOM 663 N N . GLU A 1 85 ? -10.718 -8.687 8.545 1.00 86.19 85 GLU A N 1
ATOM 664 C CA . GLU A 1 85 ? -10.085 -8.458 7.249 1.00 86.19 85 GLU A CA 1
ATOM 665 C C . GLU A 1 85 ? -9.631 -7.004 7.008 1.00 86.19 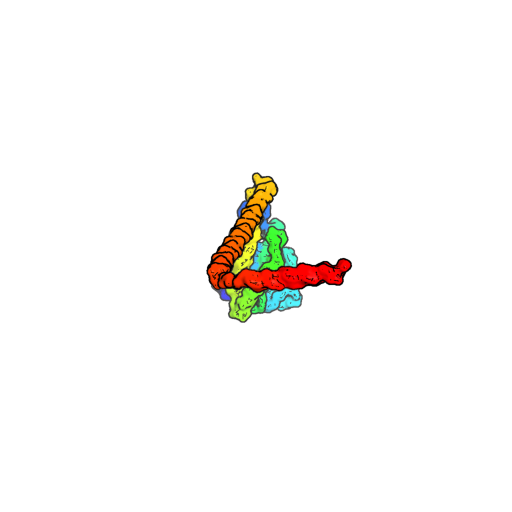85 GLU A C 1
ATOM 667 O O . GLU A 1 85 ? -10.140 -6.039 7.585 1.00 86.19 85 GLU A O 1
ATOM 672 N N . ILE A 1 86 ? -8.662 -6.871 6.101 1.00 87.31 86 ILE A N 1
ATOM 673 C CA . ILE A 1 86 ? -8.244 -5.653 5.410 1.00 87.31 86 ILE A CA 1
ATOM 674 C C . ILE A 1 86 ? -8.687 -5.772 3.955 1.00 87.31 86 ILE A C 1
ATOM 676 O O . ILE A 1 86 ? -8.355 -6.743 3.269 1.00 87.31 86 ILE A O 1
ATOM 680 N N . ILE A 1 87 ? -9.368 -4.743 3.462 1.00 81.75 87 ILE A N 1
ATOM 681 C CA . ILE A 1 87 ? -9.787 -4.633 2.069 1.00 81.75 87 ILE A CA 1
ATOM 682 C C . ILE A 1 87 ? -9.211 -3.362 1.453 1.00 81.75 87 ILE A C 1
ATOM 684 O O . ILE A 1 87 ? -9.260 -2.270 2.019 1.00 81.75 87 ILE A O 1
ATOM 688 N N . HIS A 1 88 ? -8.689 -3.512 0.237 1.00 81.50 88 HIS A N 1
ATOM 689 C CA . HIS A 1 88 ? -8.343 -2.389 -0.625 1.00 81.50 88 HIS A CA 1
ATOM 690 C C . HIS A 1 88 ? -9.581 -1.949 -1.407 1.00 81.50 88 HIS A C 1
ATOM 692 O O . HIS A 1 88 ? -10.046 -2.676 -2.282 1.00 81.50 88 HIS A O 1
ATOM 698 N N . CYS A 1 89 ? -10.099 -0.758 -1.121 1.00 74.62 89 CYS A N 1
ATOM 699 C CA . CYS A 1 89 ? -11.334 -0.249 -1.721 1.00 74.62 89 CYS A CA 1
ATOM 700 C C . CYS A 1 89 ? -11.115 0.370 -3.104 1.00 74.62 89 CYS A C 1
ATOM 702 O O . CYS A 1 89 ? -11.842 0.083 -4.052 1.00 74.62 89 CYS A O 1
ATOM 704 N N . TYR A 1 90 ? -10.101 1.230 -3.226 1.00 71.75 90 TYR A N 1
ATOM 705 C CA . TYR A 1 90 ? -9.849 2.002 -4.443 1.00 71.75 90 TYR A CA 1
ATOM 706 C C . TYR A 1 90 ? -8.410 1.906 -4.857 1.00 71.75 90 TYR A C 1
ATOM 708 O O . TYR A 1 90 ? -7.518 2.232 -4.081 1.00 71.75 90 TYR A O 1
ATOM 716 N N . THR A 1 91 ? -8.202 1.518 -6.107 1.00 63.28 91 THR A N 1
ATOM 717 C CA . THR A 1 91 ? -6.878 1.407 -6.697 1.00 63.28 91 THR A CA 1
ATOM 718 C C . THR A 1 91 ? -6.747 2.456 -7.789 1.00 63.28 91 THR A C 1
ATOM 720 O O . THR A 1 91 ? -7.612 2.588 -8.653 1.00 63.28 91 THR A O 1
ATOM 723 N N . LEU A 1 92 ? -5.623 3.169 -7.810 1.00 66.31 92 LEU A N 1
ATOM 724 C CA . LEU A 1 92 ? -5.193 3.947 -8.973 1.00 66.31 92 LEU A CA 1
ATOM 725 C C . LEU A 1 92 ? -4.545 2.983 -9.977 1.00 66.31 92 LEU A C 1
ATOM 727 O O . LEU A 1 92 ? -3.519 3.265 -10.582 1.00 66.31 92 LEU A O 1
ATOM 731 N N . ARG A 1 93 ? -5.132 1.789 -10.132 1.00 61.12 93 ARG A N 1
ATOM 732 C CA . ARG A 1 93 ? -4.595 0.689 -10.933 1.00 61.12 93 ARG A CA 1
ATOM 733 C C . ARG A 1 93 ? -4.354 1.115 -12.371 1.00 61.12 93 ARG A C 1
ATOM 735 O O . ARG A 1 93 ? -3.350 0.726 -12.948 1.00 61.12 93 ARG A O 1
ATOM 742 N N . TRP A 1 94 ? -5.256 1.918 -12.927 1.00 59.88 94 TRP A N 1
ATOM 743 C CA . TRP A 1 94 ? -5.133 2.455 -14.280 1.00 59.88 94 TRP A CA 1
ATOM 744 C C . TRP A 1 94 ? -3.928 3.390 -14.440 1.00 59.88 94 TRP A C 1
ATOM 746 O O . TRP A 1 94 ? -3.409 3.518 -15.540 1.00 59.88 94 TRP A O 1
ATOM 756 N N . LEU A 1 95 ? -3.470 4.023 -13.357 1.00 64.56 95 LEU A N 1
ATOM 757 C CA . LEU A 1 95 ? -2.372 4.984 -13.391 1.00 64.56 95 LEU A CA 1
ATOM 758 C C . LEU A 1 95 ? -1.008 4.298 -13.519 1.00 64.56 95 LEU A C 1
ATOM 760 O O . LEU A 1 95 ? -0.092 4.858 -14.106 1.00 64.56 95 LEU A O 1
ATOM 764 N N . VAL A 1 96 ? -0.872 3.095 -12.955 1.00 64.25 96 VAL A N 1
ATOM 765 C CA . VAL A 1 96 ? 0.420 2.396 -12.815 1.00 64.25 96 VAL A CA 1
ATOM 766 C C . VAL A 1 96 ? 0.388 0.916 -13.199 1.00 64.25 96 VAL A C 1
ATOM 768 O O . VAL A 1 96 ? 1.332 0.179 -12.924 1.00 64.25 96 VAL A O 1
ATOM 771 N N . ASN A 1 97 ? -0.699 0.462 -13.823 1.00 67.69 97 ASN A N 1
ATOM 772 C CA . ASN A 1 97 ? -0.919 -0.922 -14.249 1.00 67.69 97 ASN A CA 1
ATOM 773 C C . ASN A 1 97 ? -0.669 -1.978 -13.153 1.00 67.69 97 ASN A C 1
ATOM 775 O O . ASN A 1 97 ? -0.176 -3.068 -13.437 1.00 67.69 97 ASN A O 1
ATOM 779 N N . ILE A 1 98 ? -1.030 -1.695 -11.898 1.00 72.75 98 ILE A N 1
ATOM 780 C CA . ILE A 1 98 ? -0.944 -2.699 -10.823 1.00 72.75 98 ILE A CA 1
ATOM 781 C C . ILE A 1 98 ? -2.033 -3.756 -11.020 1.00 72.75 98 ILE A C 1
ATOM 783 O O . ILE A 1 98 ? -3.208 -3.432 -11.179 1.00 72.75 98 ILE A O 1
ATOM 787 N N . HIS A 1 99 ? -1.692 -5.039 -10.976 1.00 79.06 99 HIS A N 1
ATOM 788 C CA . HIS A 1 99 ? -2.672 -6.110 -11.104 1.00 79.06 99 HIS A CA 1
ATOM 789 C C . HIS A 1 99 ? -3.434 -6.358 -9.799 1.00 79.06 99 HIS A C 1
ATOM 791 O O . HIS A 1 99 ? -2.890 -6.315 -8.702 1.00 79.06 99 HIS A O 1
ATOM 797 N N . GLU A 1 100 ? -4.706 -6.740 -9.920 1.00 74.56 100 GLU A N 1
ATOM 798 C CA . GLU A 1 100 ? -5.563 -7.099 -8.778 1.00 74.56 100 GLU A CA 1
ATOM 799 C C . GLU A 1 100 ? -4.942 -8.171 -7.864 1.00 74.56 100 GLU A C 1
ATOM 801 O O . GLU A 1 100 ? -5.083 -8.114 -6.645 1.00 74.56 100 GLU A O 1
ATOM 806 N N . LYS A 1 101 ? -4.211 -9.132 -8.445 1.00 82.62 101 LYS A N 1
ATOM 807 C CA . LYS A 1 101 ? -3.514 -10.189 -7.695 1.00 82.62 101 LYS A CA 1
ATOM 808 C C . LYS A 1 101 ? -2.472 -9.635 -6.716 1.00 82.62 101 LYS A C 1
ATOM 810 O O . LYS A 1 101 ? -2.248 -10.244 -5.672 1.00 82.62 101 LYS A O 1
ATOM 815 N N . GLU A 1 102 ? -1.857 -8.499 -7.033 1.00 83.25 102 GLU A N 1
ATOM 816 C CA . GLU A 1 102 ? -0.844 -7.870 -6.183 1.00 83.25 102 GLU A CA 1
ATOM 817 C C . GLU A 1 102 ? -1.506 -7.305 -4.921 1.00 83.25 102 GLU A C 1
ATOM 819 O O . GLU A 1 102 ? -1.095 -7.648 -3.815 1.00 83.25 102 GLU A O 1
ATOM 824 N N . TYR A 1 103 ? -2.623 -6.582 -5.061 1.00 77.00 103 TYR A N 1
ATOM 825 C CA . TYR A 1 103 ? -3.408 -6.107 -3.914 1.00 77.00 103 TYR A CA 1
ATOM 826 C C . TYR A 1 103 ? -3.970 -7.252 -3.068 1.00 77.00 103 TYR A C 1
ATOM 828 O O . TYR A 1 103 ? -3.932 -7.186 -1.844 1.00 77.00 103 TYR A O 1
ATOM 836 N N . LYS A 1 104 ? -4.439 -8.339 -3.696 1.00 81.06 104 LYS A N 1
ATOM 837 C CA . LYS A 1 104 ? -4.900 -9.528 -2.957 1.00 81.06 104 LYS A CA 1
ATOM 838 C C . LYS A 1 104 ? -3.778 -10.170 -2.148 1.00 81.06 104 LYS A C 1
ATOM 840 O O . LYS A 1 104 ? -4.004 -10.593 -1.021 1.00 81.06 104 LYS A O 1
ATOM 845 N N . THR A 1 105 ? -2.566 -10.217 -2.696 1.00 86.50 105 THR A N 1
ATOM 846 C CA . THR A 1 105 ? -1.395 -10.732 -1.973 1.00 86.50 105 THR A CA 1
ATOM 847 C C . THR A 1 105 ? -1.076 -9.863 -0.756 1.00 86.50 105 THR A C 1
ATOM 849 O O . THR A 1 105 ? -0.873 -10.397 0.334 1.00 86.50 105 THR A O 1
ATOM 852 N N . LEU A 1 106 ? -1.108 -8.536 -0.916 1.00 86.38 106 LEU A N 1
ATOM 853 C CA . LEU A 1 106 ? -0.937 -7.594 0.194 1.00 86.38 106 LEU A CA 1
ATOM 854 C C . LEU A 1 106 ? -2.023 -7.761 1.265 1.00 86.38 106 LEU A C 1
ATOM 856 O O . LEU A 1 106 ? -1.706 -7.830 2.453 1.00 86.38 106 LEU A O 1
ATOM 860 N N . ALA A 1 107 ? -3.286 -7.891 0.853 1.00 83.88 107 ALA A N 1
ATOM 861 C CA . ALA A 1 107 ? -4.417 -8.075 1.762 1.00 83.88 107 ALA A CA 1
ATOM 862 C C . ALA A 1 107 ? -4.296 -9.382 2.545 1.00 83.88 107 ALA A C 1
ATOM 864 O O . ALA A 1 107 ? -4.431 -9.378 3.762 1.00 83.88 107 ALA A O 1
ATOM 865 N N . ASN A 1 108 ? -3.925 -10.480 1.885 1.00 86.00 108 ASN A N 1
ATOM 866 C CA . ASN A 1 108 ? -3.709 -11.765 2.547 1.00 86.00 108 ASN A CA 1
ATOM 867 C C . ASN A 1 108 ? -2.600 -11.695 3.610 1.00 86.00 108 ASN A C 1
ATOM 869 O O . ASN A 1 108 ? -2.758 -12.249 4.698 1.00 86.00 108 ASN A O 1
ATOM 873 N N . ALA A 1 109 ? -1.498 -10.994 3.322 1.00 83.31 109 ALA A N 1
ATOM 874 C CA . ALA A 1 109 ? -0.418 -10.794 4.288 1.00 83.31 109 ALA A CA 1
ATOM 875 C C . ALA A 1 109 ? -0.873 -9.954 5.496 1.00 83.31 109 ALA A C 1
ATOM 877 O O . ALA A 1 109 ? -0.552 -10.290 6.636 1.00 83.31 109 ALA A O 1
ATOM 878 N N . GLY A 1 110 ? -1.664 -8.904 5.261 1.00 83.00 110 GLY A N 1
ATOM 879 C CA . GLY A 1 110 ? -2.290 -8.115 6.325 1.00 83.00 110 GLY A CA 1
ATOM 880 C C . GLY A 1 110 ? -3.275 -8.936 7.169 1.00 83.00 110 GLY A C 1
ATOM 881 O O . GLY A 1 110 ? -3.202 -8.924 8.396 1.00 83.00 110 GLY A O 1
ATOM 882 N N . ASN A 1 111 ? -4.134 -9.729 6.528 1.00 86.75 111 ASN A N 1
ATOM 883 C CA . ASN A 1 111 ? -5.131 -10.577 7.191 1.00 86.75 111 ASN A CA 1
ATOM 884 C C . ASN A 1 111 ? -4.484 -11.647 8.082 1.00 86.75 111 ASN A C 1
ATOM 886 O O . ASN A 1 111 ? -4.980 -11.945 9.167 1.00 86.75 111 ASN A O 1
ATOM 890 N N . ALA A 1 112 ? -3.321 -12.173 7.689 1.00 85.81 112 ALA A N 1
ATOM 891 C CA . ALA A 1 112 ? -2.559 -13.098 8.527 1.00 85.81 112 ALA A CA 1
ATOM 892 C C . ALA A 1 112 ? -2.113 -12.475 9.867 1.00 85.81 112 ALA A C 1
ATOM 894 O O . ALA A 1 112 ? -1.959 -13.192 10.859 1.00 85.81 112 ALA A O 1
ATOM 895 N N . LEU A 1 113 ? -1.911 -11.153 9.914 1.00 85.69 113 LEU A N 1
ATOM 896 C CA . LEU A 1 113 ? -1.585 -10.415 11.138 1.00 85.69 113 LEU A CA 1
ATOM 897 C C . LEU A 1 113 ? -2.838 -10.061 11.949 1.00 85.69 113 LEU A C 1
ATOM 899 O O . LEU A 1 113 ? -2.792 -10.116 13.179 1.00 85.69 113 LEU A O 1
ATOM 903 N N . LEU A 1 114 ? -3.967 -9.786 11.287 1.00 86.81 114 LEU A N 1
ATOM 904 C CA . LEU A 1 114 ? -5.255 -9.599 11.963 1.00 86.81 114 LEU A CA 1
ATOM 905 C C . LEU A 1 114 ? -5.685 -10.835 12.753 1.00 86.81 114 LEU A C 1
ATOM 907 O O . LEU A 1 114 ? -6.098 -10.694 13.898 1.00 86.81 114 LEU A O 1
ATOM 911 N N . ASN A 1 115 ? -5.468 -12.038 12.213 1.00 82.12 115 ASN A N 1
ATOM 912 C CA . ASN A 1 115 ? -5.739 -13.302 12.914 1.00 82.12 115 ASN A CA 1
ATOM 913 C C . ASN A 1 115 ? -4.975 -13.449 14.245 1.00 82.12 115 ASN A C 1
ATOM 915 O O . ASN A 1 115 ? -5.323 -14.286 15.074 1.00 82.12 115 ASN A O 1
ATOM 919 N N . LYS A 1 116 ? -3.930 -12.642 14.465 1.00 83.81 116 LYS A N 1
ATOM 920 C CA . LYS A 1 116 ? -3.177 -12.564 15.726 1.00 83.81 116 LYS A CA 1
ATOM 921 C C . LYS A 1 116 ? -3.676 -11.437 16.642 1.00 83.81 116 LYS A C 1
ATOM 923 O O . LYS A 1 116 ? -2.953 -11.033 17.548 1.00 83.81 116 LYS A O 1
ATOM 928 N N . ASN A 1 117 ? -4.874 -10.901 16.389 1.00 82.00 117 ASN A N 1
ATOM 929 C CA . ASN A 1 117 ? -5.450 -9.713 17.026 1.00 82.00 117 ASN A CA 1
ATOM 930 C C . ASN A 1 117 ? -4.537 -8.477 16.969 1.00 82.00 117 ASN A C 1
ATOM 932 O O . ASN A 1 117 ? -4.551 -7.639 17.870 1.00 82.00 117 ASN A O 1
ATOM 936 N N . ASN A 1 118 ? -3.741 -8.348 15.905 1.00 89.25 118 ASN A N 1
ATOM 937 C CA . ASN A 1 118 ? -2.768 -7.271 15.767 1.00 89.25 118 ASN A CA 1
ATOM 938 C C . ASN A 1 118 ? -3.118 -6.337 14.602 1.00 89.25 118 ASN A C 1
ATOM 940 O O . ASN A 1 118 ? -2.501 -6.364 13.537 1.00 89.25 118 ASN A O 1
ATOM 944 N N . THR A 1 119 ? -4.132 -5.493 14.815 1.00 91.50 119 THR A N 1
ATOM 945 C CA . THR A 1 119 ? -4.589 -4.511 13.819 1.00 91.50 119 THR A CA 1
ATOM 946 C C . THR A 1 119 ? -3.508 -3.498 13.454 1.00 91.50 119 THR A C 1
ATOM 948 O O . THR A 1 119 ? -3.382 -3.143 12.284 1.00 91.50 119 THR A O 1
ATOM 951 N N . PHE A 1 120 ? -2.720 -3.035 14.428 1.00 93.69 120 PHE A N 1
ATOM 952 C CA . PHE A 1 120 ? -1.685 -2.034 14.179 1.00 93.69 120 PHE A CA 1
ATOM 953 C C . PHE A 1 120 ? -0.606 -2.557 13.228 1.00 93.69 120 PHE A C 1
ATOM 955 O O . PHE A 1 120 ? -0.348 -1.926 12.203 1.00 93.69 120 PHE A O 1
ATOM 962 N N . ASP A 1 121 ? -0.020 -3.726 13.508 1.00 93.62 121 ASP A N 1
ATOM 963 C CA . ASP A 1 121 ? 1.018 -4.279 12.635 1.00 93.62 121 ASP A CA 1
ATOM 964 C C . ASP A 1 121 ? 0.450 -4.737 11.291 1.00 93.62 121 ASP A C 1
ATOM 966 O O . ASP A 1 121 ? 1.146 -4.648 10.278 1.00 93.62 121 ASP A O 1
ATOM 970 N N . ALA A 1 122 ? -0.810 -5.185 11.252 1.00 93.50 122 ALA A N 1
ATOM 971 C CA . ALA A 1 122 ? -1.493 -5.502 10.003 1.00 93.50 122 ALA A CA 1
ATOM 972 C C . ALA A 1 122 ? -1.588 -4.268 9.092 1.00 93.50 122 ALA A C 1
ATOM 974 O O . ALA A 1 122 ? -1.129 -4.311 7.949 1.00 93.50 122 ALA A O 1
ATOM 975 N N . LEU A 1 123 ? -2.101 -3.149 9.616 1.00 94.06 123 LEU A N 1
ATOM 976 C CA . LEU A 1 123 ? -2.188 -1.885 8.885 1.00 94.06 123 LEU A CA 1
ATOM 977 C C . LEU A 1 123 ? -0.813 -1.346 8.501 1.00 94.06 123 LEU A C 1
ATOM 979 O O . LEU A 1 123 ? -0.593 -1.002 7.344 1.00 94.06 123 LEU A O 1
ATOM 983 N N . LYS A 1 124 ? 0.126 -1.302 9.449 1.00 94.81 124 LYS A N 1
ATOM 984 C CA . LYS A 1 124 ? 1.486 -0.817 9.208 1.00 94.81 124 LYS A CA 1
ATOM 985 C C . LYS A 1 124 ? 2.151 -1.577 8.063 1.00 94.81 124 LYS A C 1
ATOM 987 O O . LYS A 1 124 ? 2.662 -0.954 7.135 1.00 94.81 124 LYS A O 1
ATOM 992 N N . ASN A 1 125 ? 2.123 -2.910 8.103 1.00 93.38 125 ASN A N 1
ATOM 993 C CA . ASN A 1 125 ? 2.711 -3.726 7.042 1.00 93.38 125 ASN A CA 1
ATOM 994 C C . ASN A 1 125 ? 1.987 -3.533 5.713 1.00 93.38 125 ASN A C 1
ATOM 996 O O . ASN A 1 125 ? 2.637 -3.436 4.675 1.00 93.38 125 ASN A O 1
ATOM 1000 N N . TYR A 1 126 ? 0.657 -3.450 5.733 1.00 93.25 126 TYR A N 1
ATOM 1001 C CA . TYR A 1 126 ? -0.110 -3.225 4.517 1.00 93.25 126 TYR A CA 1
ATOM 1002 C C . TYR A 1 126 ? 0.261 -1.889 3.855 1.00 93.25 126 TYR A C 1
ATOM 1004 O O . TYR A 1 126 ? 0.583 -1.867 2.670 1.00 93.25 126 TYR A O 1
ATOM 1012 N N . ILE A 1 127 ? 0.275 -0.786 4.615 1.00 94.31 127 ILE A N 1
ATOM 1013 C CA . ILE A 1 127 ? 0.579 0.562 4.106 1.00 94.31 127 ILE A CA 1
ATOM 1014 C C . ILE A 1 127 ? 2.004 0.625 3.547 1.00 94.31 127 ILE A C 1
ATOM 1016 O O . ILE A 1 127 ? 2.200 1.121 2.438 1.00 94.31 127 ILE A O 1
ATOM 1020 N N . ILE A 1 128 ? 2.987 0.081 4.274 1.00 94.19 128 ILE A N 1
ATOM 1021 C CA . ILE A 1 128 ? 4.386 0.048 3.828 1.00 94.19 128 ILE A CA 1
ATOM 1022 C C . ILE A 1 128 ? 4.513 -0.738 2.522 1.00 94.19 128 ILE A C 1
ATOM 1024 O O . ILE A 1 128 ? 5.069 -0.232 1.553 1.00 94.19 128 ILE A O 1
ATOM 1028 N N . ASN A 1 129 ? 3.961 -1.949 2.451 1.00 92.38 129 ASN A N 1
ATOM 1029 C CA . ASN A 1 129 ? 4.094 -2.769 1.249 1.00 92.38 129 ASN A CA 1
ATOM 1030 C C . ASN A 1 129 ? 3.327 -2.184 0.055 1.00 92.38 129 ASN A C 1
ATOM 1032 O O . ASN A 1 129 ? 3.797 -2.258 -1.080 1.00 92.38 129 ASN A O 1
ATOM 1036 N N . LEU A 1 130 ? 2.174 -1.556 0.299 1.00 90.62 130 LEU A N 1
ATOM 1037 C CA . LEU A 1 130 ? 1.441 -0.824 -0.728 1.00 90.62 130 LEU A CA 1
ATOM 1038 C C . LEU A 1 130 ? 2.270 0.348 -1.274 1.00 90.62 130 LEU A C 1
ATOM 1040 O O . LEU A 1 130 ? 2.304 0.567 -2.485 1.00 90.62 130 LEU A O 1
ATOM 1044 N N . ARG A 1 131 ? 2.950 1.089 -0.393 1.00 91.19 131 ARG A N 1
ATOM 1045 C CA . ARG A 1 131 ? 3.842 2.195 -0.764 1.00 91.19 131 ARG A CA 1
ATOM 1046 C C . ARG A 1 131 ? 4.971 1.710 -1.663 1.00 91.19 131 ARG A C 1
ATOM 1048 O O . ARG A 1 131 ? 5.175 2.279 -2.732 1.00 91.19 131 ARG A O 1
ATOM 1055 N N . GLU A 1 132 ? 5.667 0.650 -1.253 1.00 89.56 132 GLU A N 1
ATOM 1056 C CA . GLU A 1 132 ? 6.777 0.081 -2.026 1.00 89.56 132 GLU A CA 1
ATOM 1057 C C . GLU A 1 132 ? 6.311 -0.419 -3.397 1.00 89.56 132 GLU A C 1
ATOM 1059 O O . GLU A 1 132 ? 6.965 -0.153 -4.405 1.00 89.56 132 GLU A O 1
ATOM 1064 N N . LEU A 1 133 ? 5.134 -1.051 -3.464 1.00 87.50 133 LEU A N 1
ATOM 1065 C CA . LEU A 1 133 ? 4.520 -1.463 -4.725 1.00 87.50 133 LEU A CA 1
ATOM 1066 C C . LEU A 1 133 ? 4.292 -0.265 -5.664 1.00 87.50 133 LEU A C 1
ATOM 1068 O O . LEU A 1 133 ? 4.656 -0.328 -6.838 1.00 87.50 133 LEU A O 1
ATOM 1072 N N . TYR A 1 134 ? 3.743 0.848 -5.168 1.00 86.50 134 TYR A N 1
ATOM 1073 C CA . TYR A 1 134 ? 3.577 2.060 -5.979 1.00 86.50 134 TYR A CA 1
ATOM 1074 C C . TYR A 1 134 ? 4.915 2.674 -6.401 1.00 86.50 134 TYR A C 1
ATOM 1076 O O . TYR A 1 134 ? 5.074 3.046 -7.562 1.00 86.50 134 TYR A O 1
ATOM 1084 N N . ILE A 1 135 ? 5.895 2.747 -5.496 1.00 85.38 135 ILE A N 1
ATOM 1085 C CA . ILE A 1 135 ? 7.234 3.275 -5.794 1.00 85.38 135 ILE A CA 1
ATOM 1086 C C . ILE A 1 135 ? 7.908 2.460 -6.900 1.00 85.38 135 ILE A C 1
ATOM 1088 O O . ILE A 1 135 ? 8.429 3.050 -7.850 1.00 85.38 135 ILE A O 1
ATOM 1092 N N . GLN A 1 136 ? 7.863 1.129 -6.797 1.00 84.00 136 GLN A N 1
ATOM 1093 C CA . GLN A 1 136 ? 8.411 0.211 -7.792 1.00 84.00 136 GLN A CA 1
ATOM 1094 C C . GLN A 1 136 ? 7.729 0.378 -9.151 1.00 84.00 136 GLN A C 1
ATOM 1096 O O . GLN A 1 136 ? 8.372 0.249 -10.189 1.00 84.00 136 GLN A O 1
ATOM 1101 N N . ARG A 1 137 ? 6.426 0.666 -9.176 1.00 80.88 137 ARG A N 1
ATOM 1102 C CA . ARG A 1 137 ? 5.729 0.909 -10.439 1.00 80.88 137 ARG A CA 1
ATOM 1103 C C . ARG A 1 137 ? 6.094 2.265 -11.021 1.00 80.88 137 ARG A C 1
ATOM 1105 O O . ARG A 1 137 ? 6.429 2.329 -12.196 1.00 80.88 137 ARG A O 1
ATOM 1112 N N . PHE A 1 138 ? 6.134 3.331 -10.227 1.00 76.25 138 PHE A N 1
ATOM 1113 C CA . PHE A 1 138 ? 6.538 4.647 -10.730 1.00 76.25 138 PHE A CA 1
ATOM 1114 C C . PHE A 1 138 ? 7.967 4.682 -11.271 1.00 76.25 138 PHE A C 1
ATOM 1116 O O . PHE A 1 138 ? 8.197 5.336 -12.283 1.00 76.25 138 PHE A O 1
ATOM 1123 N N . SER A 1 139 ? 8.908 3.936 -10.684 1.00 69.44 139 SER A N 1
ATOM 1124 C CA . SER A 1 139 ? 10.280 3.886 -11.209 1.00 69.44 139 SER A CA 1
ATOM 1125 C C . SER A 1 139 ? 10.366 3.300 -12.624 1.00 69.44 139 SER A C 1
ATOM 1127 O O . SER A 1 139 ? 11.291 3.639 -13.361 1.00 69.44 139 SER A O 1
ATOM 1129 N N . THR A 1 140 ? 9.389 2.484 -13.043 1.00 63.19 140 THR A N 1
ATOM 1130 C CA . THR A 1 140 ? 9.284 2.039 -14.443 1.00 63.19 140 THR A CA 1
ATOM 1131 C C . THR A 1 140 ? 8.815 3.151 -15.388 1.00 63.19 140 THR A C 1
ATOM 1133 O O . THR A 1 140 ? 9.274 3.190 -16.522 1.00 63.19 140 THR A O 1
ATOM 1136 N N . PHE A 1 141 ? 7.996 4.101 -14.918 1.00 59.25 141 PHE A N 1
ATOM 1137 C CA . PHE A 1 141 ? 7.536 5.257 -15.704 1.00 59.25 141 PHE A CA 1
ATOM 1138 C C . PHE A 1 141 ? 8.562 6.397 -15.760 1.00 59.25 141 PHE A C 1
ATOM 1140 O O . PHE A 1 141 ? 8.720 7.031 -16.799 1.00 59.25 141 PHE A O 1
ATOM 1147 N N . ASP A 1 142 ? 9.295 6.652 -14.671 1.00 53.91 142 ASP A N 1
ATOM 1148 C CA . ASP A 1 142 ? 10.337 7.695 -14.630 1.00 53.91 142 ASP A CA 1
ATOM 1149 C C . ASP A 1 142 ? 11.478 7.408 -15.637 1.00 53.91 142 ASP A C 1
ATOM 1151 O O . ASP A 1 142 ? 12.140 8.324 -16.141 1.00 53.91 142 ASP A O 1
ATOM 1155 N N . TYR A 1 143 ? 11.678 6.131 -15.986 1.00 46.72 143 TYR A N 1
ATOM 1156 C CA . TYR A 1 143 ? 12.607 5.710 -17.037 1.00 46.72 143 TYR A CA 1
ATOM 1157 C C . TYR A 1 143 ? 12.122 6.076 -18.450 1.00 46.72 143 TYR A C 1
ATOM 1159 O O . TYR A 1 143 ? 12.952 6.349 -19.316 1.00 46.72 143 TYR A O 1
ATOM 1167 N N . ASP A 1 144 ? 10.810 6.138 -18.683 1.00 43.59 144 ASP A N 1
ATOM 1168 C CA . ASP A 1 144 ? 10.239 6.506 -19.985 1.00 43.59 144 ASP A CA 1
ATOM 1169 C C . ASP A 1 144 ? 10.200 8.031 -20.180 1.00 43.59 144 ASP A C 1
ATOM 1171 O O . ASP A 1 144 ? 10.564 8.521 -21.247 1.00 43.59 144 ASP A O 1
ATOM 1175 N N . VAL A 1 145 ? 9.882 8.810 -19.138 1.00 42.91 145 VAL A N 1
ATOM 1176 C CA . VAL A 1 145 ? 9.787 10.284 -19.243 1.00 42.91 145 VAL A CA 1
ATOM 1177 C C . VAL A 1 145 ? 11.166 10.955 -19.347 1.00 42.91 145 VAL A C 1
ATOM 1179 O O . VAL A 1 145 ? 11.331 11.950 -20.049 1.00 42.91 145 VAL A O 1
ATOM 1182 N N . SER A 1 146 ? 12.207 10.391 -18.723 1.00 43.66 146 SER A N 1
ATOM 1183 C CA 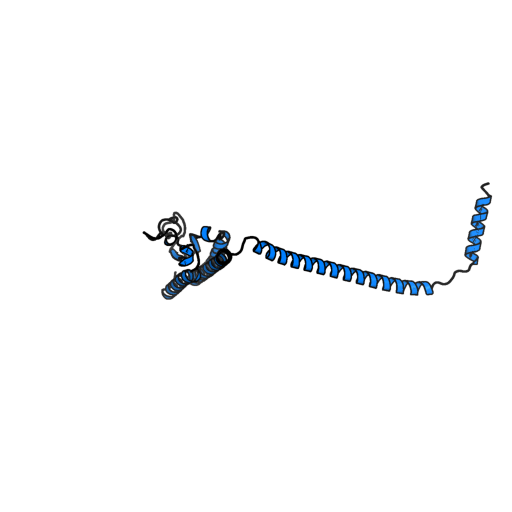. SER A 1 146 ? 13.587 10.888 -18.885 1.00 43.66 146 SER A CA 1
ATOM 1184 C C . SER A 1 146 ? 14.221 10.551 -20.246 1.00 43.66 146 SER A C 1
ATOM 1186 O O . SER A 1 146 ? 15.301 11.056 -20.562 1.00 43.66 146 SER A O 1
ATOM 1188 N N . ASN A 1 147 ? 13.558 9.730 -21.070 1.00 36.44 147 ASN A N 1
ATOM 1189 C CA . ASN A 1 147 ? 14.021 9.326 -22.398 1.00 36.44 147 ASN A CA 1
ATOM 1190 C C . ASN A 1 147 ? 13.215 9.916 -23.561 1.00 36.44 147 ASN A C 1
ATOM 1192 O O . ASN A 1 147 ? 13.463 9.524 -24.698 1.00 36.44 147 ASN A O 1
ATOM 1196 N N . GLU A 1 148 ? 12.369 10.928 -23.351 1.00 39.38 148 GLU A N 1
ATOM 1197 C CA . GLU A 1 148 ? 11.747 11.653 -24.477 1.00 39.38 148 GLU A CA 1
ATOM 1198 C C . GLU A 1 148 ? 12.766 12.376 -25.392 1.00 39.38 148 GLU A C 1
ATOM 1200 O O . GLU A 1 148 ? 12.406 12.835 -26.470 1.00 39.38 148 GLU A O 1
ATOM 1205 N N . ASN A 1 149 ? 14.063 12.379 -25.048 1.00 37.34 149 ASN A N 1
ATOM 1206 C CA . ASN A 1 149 ? 15.161 12.780 -25.942 1.00 37.34 149 ASN A CA 1
ATOM 1207 C C . ASN A 1 149 ? 16.022 11.622 -26.488 1.00 37.34 149 ASN A C 1
ATOM 1209 O O . ASN A 1 149 ? 17.079 11.865 -27.075 1.00 37.34 149 ASN A O 1
ATOM 1213 N N . LYS A 1 150 ? 15.618 10.358 -26.327 1.00 38.69 150 LYS A N 1
ATOM 1214 C CA . LYS A 1 150 ? 16.313 9.217 -26.939 1.00 38.69 150 LYS A CA 1
ATOM 1215 C C . LYS A 1 150 ? 15.333 8.395 -27.752 1.00 38.69 150 LYS A C 1
ATOM 1217 O O . LYS A 1 150 ? 14.427 7.761 -27.226 1.00 38.69 150 LYS A O 1
ATOM 1222 N N . SER A 1 151 ? 15.544 8.429 -29.064 1.00 36.22 151 SER A N 1
ATOM 1223 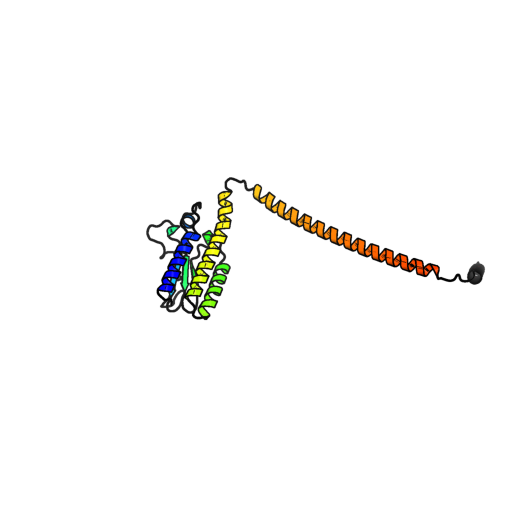C CA . SER A 1 151 ? 14.732 7.724 -30.046 1.00 36.22 151 SER A CA 1
ATOM 1224 C C . SER A 1 151 ? 14.518 6.245 -29.662 1.00 36.22 151 SER A C 1
ATOM 1226 O O . SER A 1 151 ? 15.427 5.611 -29.108 1.00 36.22 151 SER A O 1
ATOM 1228 N N . PRO A 1 152 ? 13.364 5.642 -30.024 1.00 41.59 152 PRO A N 1
ATOM 1229 C CA . PRO A 1 152 ? 13.019 4.245 -29.710 1.00 41.59 152 PRO A CA 1
ATOM 1230 C C . PRO A 1 152 ? 14.042 3.201 -30.190 1.00 41.59 152 PRO A C 1
ATOM 1232 O O . PRO A 1 152 ? 13.978 2.030 -29.823 1.00 41.59 152 PRO A O 1
ATOM 1235 N N . GLN A 1 153 ? 15.008 3.604 -31.015 1.00 43.78 153 GLN A N 1
ATOM 1236 C CA . GLN A 1 153 ? 16.042 2.731 -31.547 1.00 43.78 153 GLN A CA 1
ATOM 1237 C C . GLN A 1 153 ? 17.092 2.321 -30.502 1.00 43.78 153 GLN A C 1
ATOM 1239 O O . GLN A 1 153 ? 17.654 1.239 -30.637 1.00 43.78 153 GLN A O 1
ATOM 1244 N N . GLN A 1 154 ? 17.354 3.097 -29.441 1.00 40.44 154 GLN A N 1
ATOM 1245 C CA . GLN A 1 154 ? 18.463 2.786 -28.517 1.00 40.44 154 GLN A CA 1
ATOM 1246 C C . GLN A 1 154 ? 18.186 1.639 -27.526 1.00 40.44 154 GLN A C 1
ATOM 1248 O O . GLN A 1 154 ? 19.127 0.950 -27.121 1.00 40.44 154 GLN A O 1
ATOM 1253 N N . TYR A 1 155 ? 16.924 1.380 -27.168 1.00 44.25 155 TYR A N 1
ATOM 1254 C CA . TYR A 1 155 ? 16.566 0.281 -26.257 1.00 44.25 155 TYR A CA 1
ATOM 1255 C C . TYR A 1 155 ? 16.653 -1.099 -26.913 1.00 44.25 155 TYR A C 1
ATOM 1257 O O . TYR A 1 155 ? 17.025 -2.071 -26.252 1.00 44.25 155 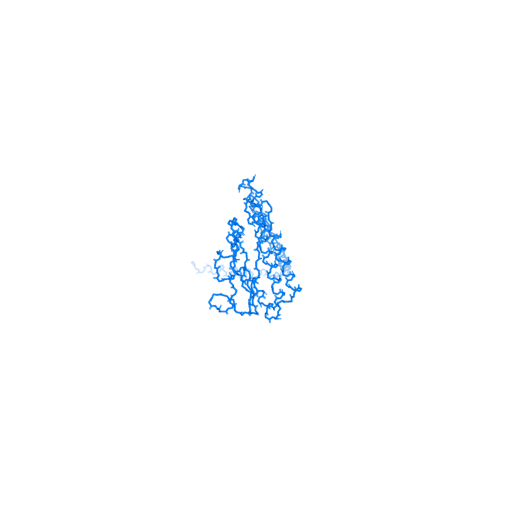TYR A O 1
ATOM 1265 N N . SER A 1 156 ? 16.415 -1.168 -28.225 1.00 52.47 156 SER A N 1
ATOM 1266 C CA . SER A 1 156 ? 16.554 -2.402 -29.002 1.00 52.47 156 SER A CA 1
ATOM 1267 C C . SER A 1 156 ? 17.994 -2.931 -28.956 1.00 52.47 156 SER A C 1
ATOM 1269 O O . SER A 1 156 ? 18.217 -4.106 -28.674 1.00 52.47 156 SER A O 1
ATOM 1271 N N . TYR A 1 157 ? 18.999 -2.058 -29.096 1.00 54.25 157 TYR A N 1
ATOM 1272 C CA . TYR A 1 157 ? 20.403 -2.486 -29.141 1.00 54.25 157 TYR A CA 1
ATOM 1273 C C . TYR A 1 157 ? 20.955 -2.981 -27.801 1.00 54.25 157 TYR A C 1
ATOM 1275 O O . TYR A 1 157 ? 21.764 -3.904 -27.798 1.00 54.25 157 TYR A O 1
ATOM 1283 N N . LYS A 1 158 ? 20.528 -2.421 -26.660 1.00 57.94 158 LYS A N 1
ATOM 1284 C CA . LYS A 1 158 ? 20.998 -2.893 -25.343 1.00 57.94 158 LYS A CA 1
ATOM 1285 C C . LYS A 1 158 ? 20.419 -4.257 -24.982 1.00 57.94 158 LYS A C 1
ATOM 1287 O O . LYS A 1 158 ? 21.155 -5.114 -24.501 1.00 57.94 158 LYS A O 1
ATOM 1292 N N . LEU A 1 159 ? 19.131 -4.473 -25.248 1.00 60.00 159 LEU A N 1
ATOM 1293 C CA . LEU A 1 159 ? 18.499 -5.770 -25.020 1.00 60.00 159 LEU A CA 1
ATOM 1294 C C . LEU A 1 159 ? 19.077 -6.834 -25.967 1.00 60.00 159 LEU A C 1
ATOM 1296 O O . LEU A 1 159 ? 19.431 -7.921 -25.518 1.00 60.00 159 LEU A O 1
ATOM 1300 N N . LEU A 1 160 ? 19.268 -6.494 -27.248 1.00 63.56 160 LEU A N 1
ATOM 1301 C CA . LEU A 1 160 ? 19.926 -7.370 -28.223 1.00 63.56 160 LEU A CA 1
ATOM 1302 C C . LEU A 1 160 ? 21.386 -7.667 -27.852 1.00 63.56 160 LEU A C 1
ATOM 1304 O O . LEU A 1 160 ? 21.830 -8.802 -28.010 1.00 63.56 160 LEU A O 1
ATOM 1308 N N . ALA A 1 161 ? 22.126 -6.696 -27.307 1.00 69.06 161 ALA A N 1
ATOM 1309 C CA . ALA A 1 161 ? 23.493 -6.910 -26.835 1.00 69.06 161 ALA A CA 1
ATOM 1310 C C . ALA A 1 161 ? 23.542 -7.869 -25.636 1.00 69.06 161 ALA A C 1
ATOM 1312 O O . ALA A 1 161 ? 24.366 -8.780 -25.622 1.00 69.06 161 ALA A O 1
ATOM 1313 N N . ILE A 1 162 ? 22.633 -7.724 -24.665 1.00 73.62 162 ILE A N 1
ATOM 1314 C CA . ILE A 1 162 ? 22.544 -8.635 -23.512 1.00 73.62 162 ILE A CA 1
ATOM 1315 C C . ILE A 1 162 ? 22.181 -10.053 -23.972 1.00 73.62 162 ILE A C 1
ATOM 1317 O O . ILE A 1 162 ? 22.831 -11.013 -23.561 1.00 73.62 162 ILE A O 1
ATOM 1321 N N . ILE A 1 163 ? 21.203 -10.194 -24.873 1.00 75.12 163 ILE A N 1
ATOM 1322 C CA . ILE A 1 163 ? 20.818 -11.493 -25.445 1.00 75.12 163 ILE A CA 1
ATOM 1323 C C . ILE A 1 163 ? 21.996 -12.122 -26.208 1.00 75.12 163 ILE A C 1
ATOM 1325 O O . ILE A 1 163 ? 22.279 -13.304 -26.026 1.00 75.12 163 ILE A O 1
ATOM 1329 N N . SER A 1 164 ? 22.732 -11.337 -27.000 1.00 77.25 164 SER A N 1
ATOM 1330 C CA . SER A 1 164 ? 23.914 -11.800 -27.741 1.00 77.25 164 SER A CA 1
ATOM 1331 C C . SER A 1 164 ? 25.039 -12.289 -26.817 1.00 77.25 164 SER A C 1
ATOM 1333 O O . SER A 1 164 ? 25.640 -13.338 -27.067 1.00 77.25 164 SER A O 1
ATOM 1335 N N . ILE A 1 165 ? 25.284 -11.591 -25.701 1.00 84.62 165 ILE A N 1
ATOM 1336 C CA . ILE A 1 165 ? 26.268 -12.002 -24.687 1.00 84.62 165 ILE A CA 1
ATOM 1337 C C . ILE A 1 165 ? 25.848 -13.323 -24.031 1.00 84.62 165 ILE A C 1
ATOM 1339 O O . ILE A 1 165 ? 26.670 -14.231 -23.906 1.00 84.62 165 ILE A O 1
ATOM 1343 N N . ILE A 1 166 ? 24.572 -13.466 -23.660 1.00 86.00 166 ILE A N 1
ATOM 1344 C CA . ILE A 1 166 ? 24.048 -14.697 -23.049 1.00 86.00 166 ILE A CA 1
ATOM 1345 C C . ILE A 1 166 ? 24.168 -15.878 -24.022 1.00 86.00 166 ILE A C 1
ATOM 1347 O O . ILE A 1 166 ? 24.655 -16.939 -23.634 1.00 86.00 166 ILE A O 1
ATOM 1351 N N . ILE A 1 167 ? 23.793 -15.696 -25.292 1.00 88.00 167 ILE A N 1
ATOM 1352 C CA . ILE A 1 167 ? 23.924 -16.736 -26.325 1.00 88.00 167 ILE A CA 1
ATOM 1353 C C . ILE A 1 167 ? 25.395 -17.128 -26.518 1.00 88.00 167 ILE A C 1
ATOM 1355 O O . ILE A 1 167 ? 25.709 -18.316 -26.573 1.00 88.00 167 ILE A O 1
ATOM 1359 N N . SER A 1 168 ? 26.305 -16.151 -26.557 1.00 87.88 168 SER A N 1
ATOM 1360 C CA . SER A 1 168 ? 27.745 -16.401 -26.706 1.00 87.88 168 SER A CA 1
ATOM 1361 C C . SER A 1 168 ? 28.320 -17.187 -25.523 1.00 87.88 168 SER A C 1
ATOM 1363 O O . SER A 1 168 ? 29.109 -18.110 -25.723 1.00 87.88 168 SER A O 1
ATOM 1365 N N . LEU A 1 169 ? 27.886 -16.881 -24.296 1.00 89.94 169 LEU A N 1
ATOM 1366 C CA . LEU A 1 169 ? 28.285 -17.618 -23.093 1.00 89.94 169 LEU A CA 1
ATOM 1367 C C . LEU A 1 169 ? 27.766 -19.061 -23.104 1.00 89.94 169 LEU A C 1
ATOM 1369 O O . LEU A 1 169 ? 28.521 -19.979 -22.788 1.00 89.94 169 LEU A O 1
ATOM 1373 N N . ILE A 1 170 ? 26.510 -19.276 -23.509 1.00 91.75 170 ILE A N 1
ATOM 1374 C CA . ILE A 1 170 ? 25.920 -20.620 -23.611 1.00 91.75 170 ILE A CA 1
ATOM 1375 C C . ILE A 1 170 ? 26.657 -21.448 -24.669 1.00 91.75 170 ILE A C 1
ATOM 1377 O O . ILE A 1 170 ? 27.054 -22.579 -24.390 1.00 91.75 170 ILE A O 1
ATOM 1381 N N . LEU A 1 171 ? 26.891 -20.889 -25.860 1.00 90.62 171 LEU A N 1
ATOM 1382 C CA . LEU A 1 171 ? 27.624 -21.574 -26.929 1.00 90.62 171 LEU A CA 1
ATOM 1383 C C . LEU A 1 171 ? 29.062 -21.906 -26.511 1.00 90.62 171 LEU A C 1
ATOM 1385 O O . LEU A 1 171 ? 29.529 -23.016 -26.766 1.00 90.62 171 LEU A O 1
ATOM 1389 N N . GLY A 1 172 ? 29.741 -20.986 -25.817 1.00 89.75 172 GLY A N 1
ATOM 1390 C CA . GLY A 1 172 ? 31.072 -21.225 -25.259 1.00 89.75 172 GLY A CA 1
ATOM 1391 C C . GLY A 1 172 ? 31.088 -22.364 -24.238 1.00 89.75 172 GLY A C 1
ATOM 1392 O O . GLY A 1 172 ? 31.961 -23.231 -24.296 1.00 89.75 172 GLY A O 1
ATOM 1393 N N . LEU A 1 173 ? 30.091 -22.417 -23.349 1.00 92.19 173 LEU A N 1
ATOM 1394 C CA . LEU A 1 173 ? 29.960 -23.482 -22.354 1.00 92.19 173 LEU A CA 1
ATOM 1395 C C . LEU A 1 173 ? 29.710 -24.848 -23.014 1.00 92.19 173 LEU A C 1
ATOM 1397 O O . LEU A 1 173 ? 30.348 -25.836 -22.653 1.00 92.19 173 LEU A O 1
ATOM 1401 N N . VAL A 1 174 ? 28.825 -24.904 -24.014 1.00 90.88 174 VAL A N 1
ATOM 1402 C CA . VAL A 1 174 ? 28.534 -26.133 -24.771 1.00 90.88 174 VAL A CA 1
ATOM 1403 C C . VAL A 1 174 ? 29.781 -26.629 -25.502 1.00 90.88 174 VAL A C 1
ATOM 1405 O O . VAL A 1 174 ? 30.112 -27.812 -25.419 1.00 90.88 174 VAL A O 1
ATOM 1408 N N . LEU A 1 175 ? 30.517 -25.734 -26.167 1.00 91.44 175 LEU A N 1
ATOM 1409 C CA . LEU A 1 175 ? 31.752 -26.092 -26.863 1.00 91.44 175 LEU A CA 1
ATOM 1410 C C . LEU A 1 175 ? 32.816 -26.612 -25.886 1.00 91.44 175 LEU A C 1
ATOM 1412 O O . LEU A 1 175 ? 33.475 -27.614 -26.163 1.00 91.44 175 LEU A O 1
ATOM 1416 N N . PHE A 1 176 ? 32.948 -25.977 -24.720 1.00 88.94 176 PHE A N 1
ATOM 1417 C CA . PHE A 1 176 ? 33.864 -26.417 -23.670 1.00 88.94 176 PHE A CA 1
ATOM 1418 C C . PHE A 1 176 ? 33.520 -27.823 -23.158 1.00 88.94 176 PHE A C 1
ATOM 1420 O O . PHE A 1 176 ? 34.408 -28.670 -23.040 1.00 88.94 176 PHE A O 1
ATOM 1427 N N . ILE A 1 177 ? 32.235 -28.111 -22.923 1.00 89.94 177 ILE A N 1
ATOM 1428 C CA . ILE A 1 177 ? 31.769 -29.445 -22.516 1.00 89.94 177 ILE A CA 1
ATOM 1429 C C . ILE A 1 177 ? 32.105 -30.489 -23.591 1.00 89.94 177 ILE A C 1
ATOM 1431 O O . ILE A 1 177 ? 32.643 -31.547 -23.262 1.00 89.94 177 ILE A O 1
ATOM 1435 N N . LEU A 1 178 ? 31.860 -30.188 -24.870 1.00 87.62 178 LEU A N 1
ATOM 1436 C CA . LEU A 1 178 ? 32.160 -31.100 -25.980 1.00 87.62 178 LEU A CA 1
ATOM 1437 C C . LEU A 1 178 ? 33.663 -31.385 -26.116 1.00 87.62 178 LEU A C 1
ATOM 1439 O O . LEU A 1 178 ? 34.058 -32.530 -26.342 1.00 87.62 178 LEU A O 1
ATOM 1443 N N . ILE A 1 179 ? 34.517 -30.372 -25.937 1.00 87.75 179 ILE A N 1
ATOM 1444 C CA . ILE A 1 179 ? 35.978 -30.540 -25.947 1.00 87.75 179 ILE A CA 1
ATOM 1445 C C . ILE A 1 179 ? 36.423 -31.430 -24.780 1.00 87.75 179 ILE A C 1
ATOM 1447 O O . ILE A 1 179 ? 37.221 -32.351 -24.976 1.00 87.75 179 ILE A O 1
ATOM 1451 N N . CYS A 1 180 ? 35.883 -31.199 -23.581 1.00 84.00 180 CYS A N 1
ATOM 1452 C CA . CYS A 1 180 ? 36.173 -32.015 -22.403 1.00 84.00 180 CYS A CA 1
ATOM 1453 C C . CYS A 1 180 ? 35.748 -33.478 -22.599 1.00 84.00 180 CYS A C 1
ATOM 1455 O O . CYS A 1 180 ? 36.545 -34.380 -22.336 1.00 84.00 180 CYS A O 1
ATOM 1457 N N . GLN A 1 181 ? 34.546 -33.724 -23.129 1.00 84.12 181 GLN A N 1
ATOM 1458 C CA . GLN A 1 181 ? 34.074 -35.077 -23.442 1.00 84.12 181 GLN A CA 1
ATOM 1459 C C . GLN A 1 181 ? 34.957 -35.761 -24.489 1.00 84.12 181 GLN A C 1
ATOM 1461 O O . GLN A 1 181 ? 35.369 -36.905 -24.296 1.00 84.12 181 GLN A O 1
ATOM 1466 N N . ARG A 1 182 ? 35.322 -35.057 -25.569 1.00 85.12 182 ARG A N 1
ATOM 1467 C CA . ARG A 1 182 ? 36.214 -35.604 -26.600 1.00 85.12 182 ARG A CA 1
ATOM 1468 C C . ARG A 1 182 ? 37.578 -35.982 -26.025 1.00 85.12 182 ARG A C 1
ATOM 1470 O O . ARG A 1 182 ? 38.103 -37.040 -26.362 1.00 85.12 182 ARG A O 1
ATOM 1477 N N . ARG A 1 183 ? 38.137 -35.159 -25.133 1.00 81.19 183 ARG A N 1
ATOM 1478 C CA . ARG A 1 183 ? 39.418 -35.442 -24.472 1.00 81.19 183 ARG A CA 1
ATOM 1479 C C . ARG A 1 183 ? 39.328 -36.650 -23.537 1.00 81.19 183 ARG A C 1
ATOM 1481 O O . ARG A 1 183 ? 40.243 -37.466 -23.528 1.00 81.19 183 ARG A O 1
ATOM 1488 N N . GLN A 1 184 ? 38.229 -36.803 -22.797 1.00 79.25 184 GLN A N 1
ATOM 1489 C CA . GLN A 1 184 ? 38.001 -37.991 -21.967 1.00 79.25 184 GLN A CA 1
ATOM 1490 C C . GLN A 1 184 ? 37.895 -39.270 -22.806 1.00 79.25 184 GLN A C 1
ATOM 1492 O O . GLN A 1 184 ? 38.520 -40.272 -22.466 1.00 79.25 184 GLN A O 1
ATOM 1497 N N . ILE A 1 185 ? 37.163 -39.224 -23.923 1.00 79.00 185 ILE A N 1
ATOM 1498 C CA . ILE A 1 185 ? 37.039 -40.360 -24.847 1.00 79.00 185 ILE A CA 1
ATOM 1499 C C . ILE A 1 185 ? 38.402 -40.717 -25.448 1.00 79.00 185 ILE A C 1
ATOM 1501 O O . ILE A 1 185 ? 38.749 -41.894 -25.503 1.00 79.00 185 ILE A O 1
ATOM 1505 N N . GLN A 1 186 ? 39.192 -39.721 -25.853 1.00 74.94 186 GLN A N 1
ATOM 1506 C CA . GLN A 1 186 ? 40.522 -39.958 -26.409 1.00 74.94 186 GLN A CA 1
ATOM 1507 C C . GLN A 1 186 ? 41.453 -40.608 -25.379 1.00 74.94 186 GLN A C 1
ATOM 1509 O O . GLN A 1 186 ? 42.039 -41.645 -25.666 1.00 74.94 186 GLN A O 1
ATOM 1514 N N . ASN A 1 187 ? 41.496 -40.081 -24.151 1.00 76.44 187 ASN A N 1
ATOM 1515 C CA . ASN A 1 187 ? 42.287 -40.671 -23.068 1.00 76.44 187 ASN A CA 1
ATOM 1516 C C . ASN A 1 187 ? 41.870 -42.124 -22.771 1.00 76.44 187 ASN A C 1
ATOM 1518 O O . ASN A 1 187 ? 42.724 -42.972 -22.519 1.00 76.44 187 ASN A O 1
ATOM 1522 N N . TYR A 1 188 ? 40.568 -42.428 -22.820 1.00 75.62 188 TYR A N 1
ATOM 1523 C CA . TYR A 1 188 ? 40.061 -43.792 -22.646 1.00 75.62 188 TYR A CA 1
ATOM 1524 C C . TYR A 1 188 ? 40.489 -44.726 -23.792 1.00 75.62 188 TYR A C 1
ATOM 1526 O O . TYR A 1 188 ? 40.889 -45.866 -23.552 1.00 75.62 188 TYR A O 1
ATOM 1534 N N . LEU A 1 189 ? 40.431 -44.254 -25.042 1.00 71.62 189 LEU A N 1
ATOM 1535 C CA . LEU A 1 189 ? 40.881 -45.019 -26.209 1.00 71.62 189 LEU A CA 1
ATOM 1536 C C . LEU A 1 189 ? 42.393 -45.267 -26.183 1.00 71.62 189 LEU A C 1
ATOM 1538 O O . LEU A 1 189 ? 42.823 -46.385 -26.470 1.00 71.62 189 LEU A O 1
ATOM 1542 N N . ASP A 1 190 ? 43.183 -44.270 -25.788 1.00 74.44 190 ASP A N 1
ATOM 1543 C CA . ASP A 1 190 ? 44.638 -44.384 -25.680 1.00 74.44 190 ASP A CA 1
ATOM 1544 C C . ASP A 1 190 ? 45.031 -45.403 -24.596 1.00 74.44 190 ASP A C 1
ATOM 1546 O O . ASP A 1 190 ? 45.857 -46.282 -24.849 1.00 74.44 190 ASP A O 1
ATOM 1550 N N . GLN A 1 191 ? 44.368 -45.382 -23.430 1.00 70.56 191 GLN A N 1
ATOM 1551 C CA . GLN A 1 191 ? 44.554 -46.401 -22.386 1.00 70.56 191 GLN A CA 1
ATOM 1552 C C . GLN A 1 191 ? 44.178 -47.806 -22.873 1.00 70.56 191 GLN A C 1
ATOM 1554 O O . GLN A 1 191 ? 44.930 -48.758 -22.670 1.00 70.56 191 GLN A O 1
ATOM 1559 N N . ARG A 1 192 ? 43.042 -47.951 -23.566 1.00 69.88 192 ARG A N 1
ATOM 1560 C CA . ARG A 1 192 ? 42.597 -49.247 -24.097 1.00 69.88 192 ARG A CA 1
ATOM 1561 C C . ARG A 1 192 ? 43.564 -49.807 -25.142 1.00 69.88 192 ARG A C 1
ATOM 1563 O O . ARG A 1 192 ? 43.804 -51.014 -25.162 1.00 69.88 192 ARG A O 1
ATOM 1570 N N . ASN A 1 193 ? 44.111 -48.956 -26.007 1.00 67.75 193 ASN A N 1
ATOM 1571 C CA . ASN A 1 193 ? 45.082 -49.358 -27.023 1.00 67.75 193 ASN A CA 1
ATOM 1572 C C . ASN A 1 193 ? 46.433 -49.738 -26.401 1.00 67.75 193 ASN A C 1
ATOM 1574 O O . ASN A 1 193 ? 47.022 -50.738 -26.816 1.00 67.75 193 ASN A O 1
ATOM 1578 N N . ALA A 1 194 ? 46.882 -49.021 -25.365 1.00 62.50 194 ALA A N 1
ATOM 1579 C CA . ALA A 1 194 ? 48.077 -49.390 -24.606 1.00 62.50 194 ALA A CA 1
ATOM 1580 C C . ALA A 1 194 ? 47.935 -50.791 -23.981 1.00 62.50 194 ALA A C 1
ATOM 1582 O O . ALA A 1 194 ? 48.771 -51.659 -24.228 1.00 62.50 194 ALA A O 1
ATOM 1583 N N . SER A 1 195 ? 46.814 -51.070 -23.302 1.00 59.00 195 SER A N 1
ATOM 1584 C CA . SER A 1 195 ? 46.557 -52.392 -22.707 1.00 59.00 195 SER A CA 1
ATOM 1585 C C . SER A 1 195 ? 46.462 -53.519 -23.743 1.00 59.00 195 SER A C 1
ATOM 1587 O O . SER A 1 195 ? 46.902 -54.638 -23.489 1.00 59.00 195 SER A O 1
ATOM 1589 N N . ARG A 1 196 ? 45.913 -53.247 -24.936 1.00 56.38 196 ARG A N 1
ATOM 1590 C CA . ARG A 1 196 ? 45.783 -54.247 -26.013 1.00 56.38 196 ARG A CA 1
ATOM 1591 C C . ARG A 1 196 ? 47.131 -54.610 -26.645 1.00 56.38 196 ARG A C 1
ATOM 1593 O O . ARG A 1 196 ? 47.310 -55.745 -27.082 1.00 56.38 196 ARG A O 1
ATOM 1600 N N . THR A 1 197 ? 48.066 -53.663 -26.673 1.00 55.28 197 THR A N 1
ATOM 1601 C CA . THR A 1 197 ? 49.419 -53.867 -27.214 1.00 55.28 197 THR A CA 1
ATOM 1602 C C . THR A 1 197 ? 50.252 -54.755 -26.284 1.00 55.28 197 THR A C 1
ATOM 1604 O O . THR A 1 197 ? 50.948 -55.650 -26.758 1.00 55.28 197 THR A O 1
ATOM 1607 N N . GLU A 1 198 ? 50.093 -54.612 -24.963 1.00 51.84 198 GLU A N 1
ATOM 1608 C CA . GLU A 1 198 ? 50.707 -55.521 -23.982 1.00 51.84 198 GLU A CA 1
ATOM 1609 C C . GLU A 1 198 ? 50.161 -56.954 -24.079 1.00 51.84 198 GLU A C 1
ATOM 1611 O O . GLU A 1 198 ? 50.915 -57.913 -23.926 1.00 51.84 198 GLU A O 1
ATOM 1616 N N . THR A 1 199 ? 48.873 -57.133 -24.405 1.00 48.59 199 THR A N 1
ATOM 1617 C CA . THR A 1 199 ? 48.288 -58.482 -24.529 1.00 48.59 199 THR A CA 1
ATOM 1618 C C . THR A 1 199 ? 48.752 -59.216 -25.795 1.00 48.59 199 THR A C 1
ATOM 1620 O O . THR A 1 199 ? 48.865 -60.440 -25.791 1.00 48.59 199 THR A O 1
ATOM 1623 N N . GLN A 1 200 ? 49.043 -58.499 -26.888 1.00 45.09 200 GLN A N 1
ATOM 1624 C CA . GLN A 1 200 ? 49.488 -59.122 -28.143 1.00 45.09 200 GLN A CA 1
ATOM 1625 C C . GLN A 1 200 ? 50.947 -59.595 -28.112 1.00 45.09 200 GLN A C 1
ATOM 1627 O O . GLN A 1 200 ? 51.268 -60.559 -28.806 1.00 45.09 200 GLN A O 1
ATOM 1632 N N . LEU A 1 201 ? 51.809 -59.005 -27.275 1.00 47.97 201 LEU A N 1
ATOM 1633 C CA . LEU A 1 201 ? 53.198 -59.462 -27.129 1.00 47.97 201 LEU A CA 1
ATOM 1634 C C . LEU A 1 201 ? 53.336 -60.830 -26.429 1.00 47.97 201 LEU A C 1
ATOM 1636 O O . LEU A 1 201 ? 54.408 -61.425 -26.485 1.00 47.97 201 LEU A O 1
ATOM 1640 N N . MET A 1 202 ? 52.278 -61.347 -25.792 1.00 47.59 202 MET A N 1
ATOM 1641 C CA . MET A 1 202 ? 52.318 -62.593 -25.008 1.00 47.59 202 MET A CA 1
ATOM 1642 C C . MET A 1 202 ? 51.640 -63.804 -25.675 1.00 47.59 202 MET A C 1
ATOM 1644 O O . MET A 1 202 ? 51.441 -64.827 -25.022 1.00 47.59 202 MET A O 1
ATOM 1648 N N . THR A 1 203 ? 51.287 -63.743 -26.964 1.00 41.94 203 THR A N 1
ATOM 1649 C CA . THR A 1 203 ? 50.609 -64.879 -27.624 1.00 41.94 203 THR A CA 1
ATOM 1650 C C . THR A 1 203 ? 51.633 -65.831 -28.269 1.00 41.94 203 THR A C 1
ATOM 1652 O O . THR A 1 203 ? 52.369 -65.395 -29.155 1.00 41.94 203 THR A O 1
ATOM 1655 N N . PRO A 1 204 ? 51.716 -67.121 -27.880 1.00 47.66 204 PRO A N 1
ATOM 1656 C CA . PRO A 1 204 ? 52.711 -68.042 -28.428 1.00 47.66 204 PRO A CA 1
ATOM 1657 C C . PRO A 1 204 ? 52.353 -68.456 -29.866 1.00 47.66 204 PRO A C 1
ATOM 1659 O O . PRO A 1 204 ? 51.214 -68.830 -30.151 1.00 47.66 204 PRO A O 1
ATOM 1662 N N . MET A 1 205 ? 53.332 -68.412 -30.779 1.00 48.31 205 MET A N 1
ATOM 1663 C CA . MET A 1 205 ? 53.185 -68.904 -32.156 1.00 48.31 205 MET A CA 1
ATOM 1664 C C . MET A 1 205 ? 52.846 -70.403 -32.163 1.00 48.31 205 MET A C 1
ATOM 1666 O O . MET A 1 205 ? 53.598 -71.216 -31.628 1.00 48.31 205 MET A O 1
ATOM 1670 N N . GLN A 1 206 ? 51.739 -70.785 -32.808 1.00 51.25 206 GLN A N 1
ATOM 1671 C CA . GLN A 1 206 ? 51.460 -72.192 -33.109 1.00 51.25 206 GLN A CA 1
ATOM 1672 C C . GLN A 1 206 ? 52.303 -72.676 -34.305 1.00 51.25 206 GLN A C 1
ATOM 1674 O O . GLN A 1 206 ? 52.497 -71.920 -35.260 1.00 51.25 206 GLN A O 1
ATOM 1679 N N . PRO A 1 207 ? 52.797 -73.929 -34.284 1.00 52.72 207 PRO A N 1
ATOM 1680 C CA . PRO A 1 207 ? 53.728 -74.430 -35.288 1.00 52.72 207 PRO A CA 1
ATOM 1681 C C . PRO A 1 207 ? 53.085 -74.565 -36.678 1.00 52.72 207 PRO A C 1
ATOM 1683 O O . PRO A 1 207 ? 51.981 -75.087 -36.846 1.00 52.72 207 PRO A O 1
ATOM 1686 N N . VAL A 1 208 ? 53.848 -74.123 -37.683 1.00 55.75 208 VAL A N 1
ATOM 1687 C CA . VAL A 1 208 ? 53.545 -74.027 -39.129 1.00 55.75 208 VAL A CA 1
ATOM 1688 C C . VAL A 1 208 ? 52.959 -75.313 -39.739 1.00 55.75 208 VAL A C 1
ATOM 1690 O O . VAL A 1 208 ? 52.261 -75.281 -40.754 1.00 55.75 208 VAL A O 1
ATOM 1693 N N . GLU A 1 209 ? 53.180 -76.454 -39.097 1.00 51.84 209 GLU A N 1
ATOM 1694 C CA . GLU A 1 209 ? 52.751 -77.773 -39.558 1.00 51.84 209 GLU A CA 1
ATOM 1695 C C . GLU A 1 209 ? 51.219 -77.949 -39.591 1.00 51.84 209 GLU A C 1
ATOM 1697 O O . GLU A 1 209 ? 50.685 -78.637 -40.465 1.00 51.84 209 GLU A O 1
ATOM 1702 N N . VAL A 1 210 ? 50.486 -77.265 -38.702 1.00 56.50 210 VAL A N 1
ATOM 1703 C CA . VAL A 1 210 ? 49.011 -77.339 -38.646 1.00 56.50 210 VAL A CA 1
ATOM 1704 C C . VAL A 1 210 ? 48.363 -76.601 -39.823 1.00 56.50 210 VAL A C 1
ATOM 1706 O O . VAL A 1 210 ? 47.325 -77.024 -40.336 1.00 56.50 210 VAL A O 1
ATOM 1709 N N . VAL A 1 211 ? 48.994 -75.524 -40.300 1.00 57.50 211 VAL A N 1
ATOM 1710 C CA . VAL A 1 211 ? 48.481 -74.709 -41.413 1.00 57.50 211 VAL A CA 1
ATOM 1711 C C . VAL A 1 211 ? 48.653 -75.440 -42.746 1.00 57.50 211 VAL A C 1
ATOM 1713 O O . VAL A 1 211 ? 47.755 -75.410 -43.589 1.00 57.50 211 VAL A O 1
ATOM 1716 N N . LYS A 1 212 ? 49.761 -76.172 -42.920 1.00 56.97 212 LYS A N 1
ATOM 1717 C CA . LYS A 1 212 ? 50.056 -76.891 -44.168 1.00 56.97 212 LYS A CA 1
ATOM 1718 C C . LYS A 1 212 ? 49.080 -78.050 -44.422 1.00 56.97 212 LYS A C 1
ATOM 1720 O O . LYS A 1 212 ? 48.527 -78.151 -45.514 1.00 56.97 212 LYS A O 1
ATOM 1725 N N . LYS A 1 2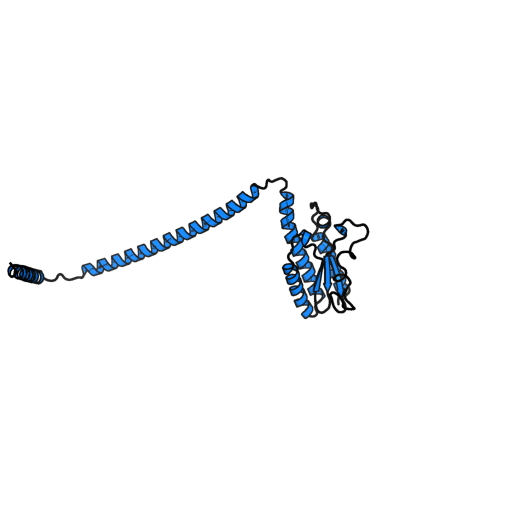13 ? 48.744 -78.830 -43.384 1.00 59.16 213 LYS A N 1
ATOM 1726 C CA . LYS A 1 213 ? 47.763 -79.934 -43.477 1.00 59.16 213 LYS A CA 1
ATOM 1727 C C . LYS A 1 213 ? 46.336 -79.487 -43.808 1.00 59.16 213 LYS A C 1
ATOM 1729 O O . LYS A 1 213 ? 45.556 -80.287 -44.322 1.00 59.16 213 LYS A O 1
ATOM 1734 N N . ARG A 1 214 ? 45.959 -78.240 -43.496 1.00 61.38 214 ARG A N 1
ATOM 1735 C CA . ARG A 1 214 ? 44.636 -77.706 -43.865 1.00 61.38 214 ARG A CA 1
ATOM 1736 C C . ARG A 1 214 ? 44.545 -77.391 -45.355 1.00 61.38 214 ARG A C 1
ATOM 1738 O O . ARG A 1 214 ? 43.538 -77.732 -45.963 1.00 61.38 214 ARG A O 1
ATOM 1745 N N . ARG A 1 215 ? 45.607 -76.824 -45.934 1.00 61.62 215 ARG A N 1
ATOM 1746 C CA . ARG A 1 215 ? 45.648 -76.419 -47.347 1.00 61.62 215 ARG A CA 1
ATOM 1747 C C . ARG A 1 215 ? 45.595 -77.615 -48.301 1.00 61.62 215 ARG A C 1
ATOM 1749 O O . ARG A 1 215 ? 44.802 -77.621 -49.233 1.00 61.62 215 ARG A O 1
ATOM 1756 N N . GLU A 1 216 ? 46.336 -78.678 -47.987 1.00 63.12 216 GLU A N 1
ATOM 1757 C CA . GLU A 1 216 ? 46.350 -79.913 -48.792 1.00 63.12 216 GLU A CA 1
ATOM 1758 C C . GLU A 1 216 ? 44.986 -80.636 -48.791 1.00 63.12 216 GLU A C 1
ATOM 1760 O O . GLU A 1 216 ? 44.602 -81.262 -49.778 1.00 63.12 216 GLU A O 1
ATOM 1765 N N . ARG A 1 217 ? 44.202 -80.514 -47.708 1.00 63.91 217 ARG A N 1
ATOM 1766 C CA . ARG A 1 217 ? 42.839 -81.076 -47.634 1.00 63.91 217 ARG A CA 1
ATOM 1767 C C . ARG A 1 217 ? 41.803 -80.283 -48.434 1.00 63.91 217 ARG A C 1
ATOM 1769 O O . ARG A 1 217 ? 40.776 -80.855 -48.794 1.00 63.91 217 ARG A O 1
ATOM 1776 N N . GLU A 1 218 ? 42.037 -78.998 -48.681 1.00 62.34 218 GLU A N 1
ATOM 1777 C CA . GLU A 1 218 ? 41.151 -78.144 -49.483 1.00 62.34 218 GLU A CA 1
ATOM 1778 C C . GLU A 1 218 ? 41.389 -78.334 -50.984 1.00 62.34 218 GLU A C 1
ATOM 1780 O O . GLU A 1 218 ? 40.429 -78.461 -51.741 1.00 62.34 218 GLU A O 1
ATOM 1785 N N . GLU A 1 219 ? 42.646 -78.472 -51.412 1.00 63.00 219 GLU A N 1
ATOM 1786 C CA . GLU A 1 219 ? 42.986 -78.721 -52.820 1.00 63.00 219 GLU A CA 1
ATOM 1787 C C . GLU A 1 219 ? 42.506 -80.104 -53.297 1.00 63.00 219 GLU A C 1
ATOM 1789 O O . GLU A 1 219 ? 41.973 -80.227 -54.400 1.00 63.00 219 GLU A O 1
ATOM 1794 N N . ALA A 1 220 ? 42.564 -81.127 -52.435 1.00 62.47 220 ALA A N 1
ATOM 1795 C CA . ALA A 1 220 ? 42.054 -82.464 -52.750 1.00 62.47 220 ALA A CA 1
ATOM 1796 C C . ALA A 1 220 ? 40.522 -82.523 -52.932 1.00 62.47 220 ALA A C 1
ATOM 1798 O O . ALA A 1 220 ? 40.023 -83.407 -53.626 1.00 62.47 220 ALA A O 1
ATOM 1799 N N . ARG A 1 221 ? 39.754 -81.592 -52.341 1.00 61.41 221 ARG A N 1
ATOM 1800 C CA . ARG A 1 221 ? 38.288 -81.538 -52.517 1.00 61.41 221 ARG A CA 1
ATOM 1801 C C . ARG A 1 221 ? 37.867 -80.918 -53.847 1.00 61.41 221 ARG A C 1
ATOM 1803 O O . ARG A 1 221 ? 36.804 -81.264 -54.351 1.00 61.41 221 ARG A O 1
ATOM 1810 N N . ASN A 1 222 ? 38.689 -80.045 -54.426 1.00 59.50 222 ASN A N 1
ATOM 1811 C CA . ASN A 1 222 ? 38.358 -79.356 -55.676 1.00 59.50 222 ASN A CA 1
ATOM 1812 C C . ASN A 1 222 ? 38.629 -80.198 -56.934 1.00 59.50 222 ASN A C 1
ATOM 1814 O O . ASN A 1 222 ? 38.074 -79.897 -57.984 1.00 59.50 222 ASN A O 1
ATOM 1818 N N . LEU A 1 223 ? 39.425 -81.268 -56.834 1.00 57.53 223 LEU A N 1
ATOM 1819 C CA . LEU A 1 223 ? 39.758 -82.158 -57.958 1.00 57.53 223 LEU A CA 1
ATOM 1820 C C . LEU A 1 223 ? 38.733 -83.279 -58.215 1.00 57.53 223 LEU A C 1
ATOM 1822 O O . LEU A 1 223 ? 38.820 -83.941 -59.239 1.00 57.53 223 LEU A O 1
ATOM 1826 N N . VAL A 1 224 ? 37.767 -83.502 -57.316 1.00 59.34 224 VAL A N 1
ATOM 1827 C CA . VAL A 1 224 ? 36.757 -84.580 -57.442 1.00 59.34 224 VAL A CA 1
ATOM 1828 C C . VAL A 1 224 ? 35.472 -84.108 -58.153 1.00 59.34 224 VAL A C 1
ATOM 1830 O O . VAL A 1 224 ? 34.615 -84.922 -58.475 1.00 59.34 224 VAL A O 1
ATOM 1833 N N . ASN A 1 225 ? 35.340 -82.807 -58.440 1.00 56.12 225 ASN A N 1
ATOM 1834 C CA . ASN A 1 225 ? 34.137 -82.200 -59.033 1.00 56.12 225 ASN A CA 1
ATOM 1835 C C . ASN A 1 225 ? 34.337 -81.670 -60.476 1.00 56.12 225 ASN A C 1
ATOM 1837 O O . ASN A 1 225 ? 33.628 -80.745 -60.876 1.00 56.12 225 ASN A O 1
ATOM 1841 N N . LEU A 1 226 ? 35.279 -82.232 -61.248 1.00 50.41 226 LEU A N 1
ATOM 1842 C CA . LEU A 1 226 ? 35.494 -81.944 -62.679 1.00 50.41 226 LEU A CA 1
ATOM 1843 C C . LEU A 1 226 ? 35.437 -83.224 -63.516 1.00 50.41 226 LEU A C 1
ATOM 1845 O O . LEU A 1 226 ? 36.091 -84.210 -63.109 1.00 50.41 226 LEU A O 1
#

Sequence (226 aa):
MLTDDQREKIIELVEDFKEKTKRPNSTIPCIREGLRLVVALAKDKIGFGYPGNTYLCSNGIGQWKLPNTTKCESDVQGIEVNKDEIIHCYTLRWLVNIHEKEYKTLANAGNALLNKNNTFDALKNYIINLRELYIQRFSTFDYDVSNENKSPQQYSYKLLAIISIIISLILGLVLFILICQRRQIQNYLDQRNASRTETQLMTPMQPVEVVKKRREREEARNLVNL

Radius of gyration: 39.96 Å; chains: 1; bounding box: 79×106×84 Å

Secondary structure (DSSP, 8-state):
---HHHHHHHHHHHHHHHHHH--TT-SSHHHHH---EEEEE-SS--SSS-TT--HHHHSTTTSSSPTT--TTTT--EEEEE-SS-EEEEE--HHHHT--HHHHHHHHHHHHHHHTTT-HHHHHHHHHHHHHHHHHHHHHHHHHHHTTTTS-THHHHHHHHHHHHHHHHHHHHHHHHHHHHHHHHHHHHHHHHHHHHHHHHTTPPPPPTHHHHHHHHHHHHHHTS--